Protein AF-G5E3E2-F1 (afdb_monomer)

Secondary structure (DSSP, 8-state):
---S-SSSTTHHHHHHHHHHHHHS-HHHHHHHHHHHHTTSS--------SSSSS-GGG-S---EEETTTTEEESSTTHHHHHHHHHHHHHHHHHHHHHHHHHHTTT-HHHHHHHHHHHHHHHHHHHHHTHHHHHHTTSS-HHHHHHHHHHHHHHHHHHTTTHHHHHHTT---HHHH--STT-TT--HHHHTT-

Sequence (193 aa):
YRAIGGETALNIHNVFKKSILALGTDQQIAKWMPLANSYRIMGTYAQTELGHGTYLRGLETTATFDPSTQEFAWNSTSVELLKASIAHIHYLIVKSFVEVLGSLEKSPGIQKVLKSLCDLHALHGIFTHAGDFLLDGHLSAKQLDMVTTSYLGLLAVIRKDVVSLVDAFDYADQQLLSAIGSYDGNVYHNLLE

Organism: NCBI:txid8362

Solvent-accessible surface area (backbone atoms only — not comparable to full-atom values): 11671 Å² total; per-residue (Å²): 132,84,76,88,71,84,62,65,87,52,46,51,37,51,50,42,53,49,48,40,69,74,71,42,52,75,70,51,34,68,62,46,48,64,34,43,77,68,63,76,44,78,49,74,89,83,85,89,63,97,80,74,75,88,63,75,86,64,72,59,77,57,75,47,76,38,86,90,80,74,42,65,49,67,54,82,48,45,68,59,51,48,52,51,49,52,53,50,51,51,50,51,53,50,50,53,48,54,54,53,51,69,71,32,74,92,38,62,69,61,34,52,55,53,47,50,53,49,50,40,55,49,37,46,53,49,63,78,44,39,65,59,38,45,73,72,62,79,38,52,74,69,56,49,51,49,45,52,51,50,39,57,51,42,52,67,57,48,64,77,47,48,65,65,59,59,57,69,69,68,74,51,56,88,75,64,74,37,42,82,71,33,88,85,65,57,30,73,64,56,68,73,112

InterPro domains:
  IPR002655 Acyl-CoA oxidase, C-terminal [PF01756] (68-193)
  IPR009100 Acyl-CoA dehydrogenase/oxidase, N-terminal and middle domain superfamily [SSF56645] (10-77)
  IPR012258 Acyl-CoA oxidase [PTHR10909] (73-193)
  IPR029320 Acyl-coenzyme A oxidase, N-terminal [PF14749] (3-41)
  IPR036250 Acyl-CoA dehydrogenase-like, C-terminal [SSF47203] (69-193)
  IPR037069 Acyl-CoA dehydrogenase/oxidase, N-terminal domain superfamily [G3DSA:1.10.540.10] (2-42)

Mean predicted aligned error: 14.5 Å

Nearest PDB structures (foldseek):
  5k3i-assembly1_B  TM=9.725E-01  e=1.379E-04  Caenorhabditis elegans
  5k3i-assembly2_C  TM=9.716E-01  e=2.116E-04  Caenorhabditis elegans
  5k3i-assembly2_D  TM=9.719E-01  e=2.232E-04  Caenorhabditis elegans
  5ys9-assembly1_A  TM=9.495E-01  e=4.458E-03  Yarrowia lipolytica CLIB122
  5c22-assembly4_D  TM=2.966E-01  e=8.845E+00  Escherichia coli

Foldseek 3Di:
DPPPPDPDLCVQLVVVLVCCVVPPDPVSNVPCNVCSVVVVDGDHDDDPDPPDDDDPVPLPDDWDQDPVVRDTDDSVCVVVVVVVSVVVVLVVVLVVLVVVLVVCPVPVPVSVLSVLVSLLSNLVVCLVPVVVCVVVVVDDPVVNVVSVVSNVVSCVVNVVCVLVVVCVVVDACVRVVALCPHPVNPNVVSVVD

Radius of gyration: 22.01 Å; Cα contacts (8 Å, |Δi|>4): 112; chains: 1; bounding box: 44×43×69 Å

pLDDT: mean 81.58, std 18.0, range [28.39, 97.69]

Structure (mmCIF, N/CA/C/O backbone):
data_AF-G5E3E2-F1
#
_entry.id   AF-G5E3E2-F1
#
loop_
_atom_site.group_PDB
_atom_site.id
_atom_site.type_symbol
_atom_site.label_atom_id
_atom_site.label_alt_id
_atom_site.label_comp_id
_atom_site.label_asym_id
_atom_site.label_entity_id
_atom_site.label_seq_id
_atom_site.pdbx_PDB_ins_code
_atom_site.Cartn_x
_atom_site.Cartn_y
_atom_site.Cartn_z
_atom_site.occupancy
_atom_site.B_iso_or_equiv
_atom_site.auth_seq_id
_atom_site.auth_comp_id
_atom_site.aut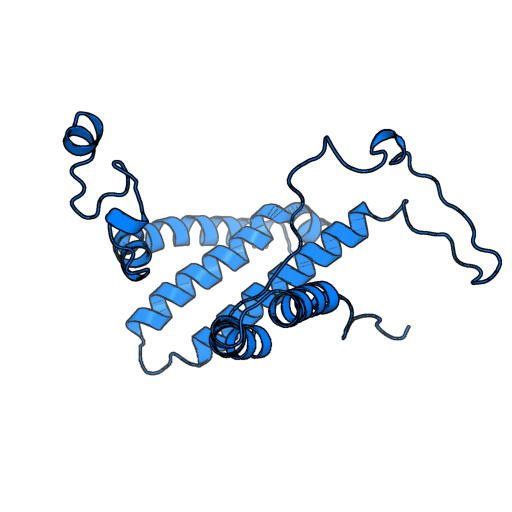h_asym_id
_atom_site.auth_atom_id
_atom_site.pdbx_PDB_model_num
ATOM 1 N N . TYR A 1 1 ? 1.862 5.217 -33.122 1.00 34.94 1 TYR A N 1
ATOM 2 C CA . TYR A 1 1 ? 1.838 4.161 -32.094 1.00 34.94 1 TYR A CA 1
ATOM 3 C C . TYR A 1 1 ? 0.491 4.233 -31.385 1.00 34.94 1 TYR A C 1
ATOM 5 O O . TYR A 1 1 ? 0.254 5.181 -30.647 1.00 34.94 1 TYR A O 1
ATOM 13 N N . ARG A 1 2 ? -0.450 3.332 -31.702 1.00 28.39 2 ARG A N 1
ATOM 14 C CA . ARG A 1 2 ? -1.699 3.203 -30.931 1.00 28.39 2 ARG A CA 1
ATOM 15 C C . ARG A 1 2 ? -1.305 2.591 -29.592 1.00 28.39 2 ARG A C 1
ATOM 17 O O . ARG A 1 2 ? -0.754 1.498 -29.578 1.00 28.39 2 ARG A O 1
ATOM 24 N N . ALA A 1 3 ? -1.513 3.323 -28.503 1.00 33.25 3 ALA A N 1
ATOM 25 C CA . ALA A 1 3 ? -1.263 2.829 -27.160 1.00 33.25 3 ALA A CA 1
ATOM 26 C C . ALA A 1 3 ? -2.094 1.557 -26.931 1.00 33.25 3 ALA A C 1
ATOM 28 O O . ALA A 1 3 ? -3.312 1.622 -26.772 1.00 33.25 3 ALA A O 1
ATOM 29 N N . ILE A 1 4 ? -1.434 0.400 -26.911 1.00 41.53 4 ILE A N 1
ATOM 30 C CA . ILE A 1 4 ? -1.979 -0.829 -26.333 1.00 41.53 4 ILE A CA 1
ATOM 31 C C . ILE A 1 4 ? -1.909 -0.631 -24.813 1.00 41.53 4 ILE A C 1
ATOM 33 O O . ILE A 1 4 ? -1.003 -1.120 -24.152 1.00 41.53 4 ILE A O 1
ATOM 37 N N . GLY A 1 5 ? -2.768 0.230 -24.270 1.00 44.47 5 GLY A N 1
ATOM 38 C CA . GLY A 1 5 ? -2.620 0.699 -22.886 1.00 44.47 5 GLY A CA 1
ATOM 39 C C . GLY A 1 5 ? -3.917 1.048 -22.169 1.00 44.47 5 GLY A C 1
ATOM 40 O O . GLY A 1 5 ? -3.863 1.515 -21.039 1.00 44.47 5 GLY A O 1
ATOM 41 N N . GLY A 1 6 ? -5.074 0.830 -22.798 1.00 39.59 6 GLY A N 1
ATOM 42 C CA . GLY A 1 6 ? -6.374 1.033 -22.151 1.00 39.59 6 GLY A CA 1
ATOM 43 C C . GLY A 1 6 ? -6.975 -0.246 -21.565 1.00 39.59 6 GLY A C 1
ATOM 44 O O . GLY A 1 6 ? -7.562 -0.209 -20.491 1.00 39.59 6 GLY A O 1
ATOM 45 N N . GLU A 1 7 ? -6.811 -1.385 -22.248 1.00 43.50 7 GLU A N 1
ATOM 46 C CA . GLU A 1 7 ? -7.522 -2.629 -21.902 1.00 43.50 7 GLU A CA 1
ATOM 47 C C . GLU A 1 7 ? -6.625 -3.730 -21.318 1.00 43.50 7 GLU A C 1
ATOM 49 O O . GLU A 1 7 ? -7.103 -4.580 -20.568 1.00 43.50 7 GLU A O 1
ATOM 54 N N . THR A 1 8 ? -5.320 -3.727 -21.601 1.00 50.09 8 THR A N 1
ATOM 55 C CA . THR A 1 8 ? -4.477 -4.907 -21.345 1.00 50.09 8 THR A CA 1
ATOM 56 C C . THR A 1 8 ? -4.125 -5.107 -19.871 1.00 50.09 8 THR A C 1
ATOM 58 O O . THR A 1 8 ? -4.094 -6.242 -19.403 1.00 50.09 8 THR A O 1
ATOM 61 N N . ALA A 1 9 ? -3.920 -4.031 -19.107 1.00 47.62 9 ALA A N 1
ATOM 62 C CA . ALA A 1 9 ? -3.537 -4.138 -17.697 1.00 47.62 9 ALA A CA 1
ATOM 63 C C . ALA A 1 9 ? -4.666 -4.673 -16.795 1.00 47.62 9 ALA A C 1
ATOM 65 O O . ALA A 1 9 ? -4.408 -5.303 -15.772 1.00 47.62 9 ALA A O 1
ATOM 66 N N . LEU A 1 10 ? -5.927 -4.491 -17.203 1.00 57.06 10 LEU A N 1
ATOM 67 C CA . LEU A 1 10 ? -7.102 -4.987 -16.482 1.00 57.06 10 LEU A CA 1
ATOM 68 C C . LEU A 1 10 ? -7.555 -6.375 -16.954 1.00 57.06 10 LEU A C 1
ATOM 70 O O . LEU A 1 10 ? -8.525 -6.916 -16.419 1.00 57.06 10 LEU A O 1
ATOM 74 N N . ASN A 1 11 ? -6.858 -7.000 -17.910 1.00 67.25 11 ASN A N 1
ATOM 75 C CA . ASN A 1 11 ? -7.239 -8.330 -18.387 1.00 67.25 11 ASN A CA 1
ATOM 76 C C . ASN A 1 11 ? -7.180 -9.387 -17.281 1.00 67.25 11 ASN A C 1
ATOM 78 O O . ASN A 1 11 ? -8.071 -10.229 -17.211 1.00 67.25 11 ASN A O 1
ATOM 82 N N . ILE A 1 12 ? -6.211 -9.310 -16.366 1.00 71.75 12 ILE A N 1
ATOM 83 C CA . ILE A 1 12 ? -6.132 -10.238 -15.225 1.00 71.75 12 ILE A CA 1
ATOM 84 C C . ILE A 1 12 ? -7.324 -10.036 -14.280 1.00 71.75 12 ILE A C 1
ATOM 86 O O . ILE A 1 12 ? -7.935 -11.004 -13.829 1.00 71.75 12 ILE A O 1
ATOM 90 N N . HIS A 1 13 ? -7.738 -8.787 -14.060 1.00 82.62 13 HIS A N 1
ATOM 91 C CA . HIS A 1 13 ? -8.946 -8.491 -13.295 1.00 82.62 13 HIS A CA 1
ATOM 92 C C . HIS A 1 13 ? -10.216 -9.009 -14.003 1.00 82.62 13 HIS A C 1
ATOM 94 O O . HIS A 1 13 ? -11.147 -9.497 -13.360 1.00 82.62 13 HIS A O 1
ATOM 100 N N . ASN A 1 14 ? -10.255 -8.982 -15.338 1.00 79.81 14 ASN A N 1
ATOM 101 C CA . ASN A 1 14 ? -11.334 -9.604 -16.107 1.00 79.81 14 ASN A CA 1
ATOM 102 C C . ASN A 1 14 ? -11.335 -11.134 -15.979 1.00 79.81 14 ASN A C 1
ATOM 104 O O . ASN A 1 14 ? -12.412 -11.725 -15.901 1.00 79.81 14 ASN A O 1
ATOM 108 N N . VAL A 1 15 ? -10.165 -11.776 -15.905 1.00 82.12 15 VAL A N 1
ATOM 109 C CA . VAL A 1 15 ? -10.054 -13.212 -15.599 1.00 82.12 15 VAL A CA 1
ATOM 110 C C . VAL A 1 15 ? -10.582 -13.497 -14.192 1.00 82.12 15 VAL A C 1
ATOM 112 O O . VAL A 1 15 ? -11.410 -14.386 -14.037 1.00 82.12 15 VAL A O 1
ATOM 115 N N . PHE A 1 16 ? -10.217 -12.693 -13.191 1.00 84.88 16 PHE A N 1
ATOM 116 C CA . PHE A 1 16 ? -10.754 -12.806 -11.831 1.00 84.88 16 PHE A CA 1
ATOM 117 C C . PHE A 1 16 ? -12.288 -12.713 -11.783 1.00 84.88 16 PHE A C 1
ATOM 119 O O . PHE A 1 16 ? -12.939 -13.571 -11.188 1.00 84.88 16 PHE A O 1
ATOM 126 N N . LYS A 1 17 ? -12.885 -11.726 -12.466 1.00 89.62 17 LYS A N 1
ATOM 127 C CA . LYS A 1 17 ? -14.350 -11.605 -12.578 1.00 89.62 17 LYS A CA 1
ATOM 128 C C . LYS A 1 17 ? -14.985 -12.824 -13.250 1.00 89.62 17 LYS A C 1
ATOM 130 O O . LYS A 1 17 ? -16.019 -13.304 -12.793 1.00 89.62 17 LYS A O 1
ATOM 135 N N . LYS A 1 18 ? -14.363 -13.350 -14.312 1.00 87.19 18 LYS A N 1
ATOM 136 C CA . LYS A 1 18 ? -14.823 -14.581 -14.973 1.00 87.19 18 LYS A CA 1
ATOM 137 C C . LYS A 1 18 ? -14.751 -15.786 -14.037 1.00 87.19 18 LYS A C 1
ATOM 139 O O . LYS A 1 18 ? -15.675 -16.588 -14.051 1.00 87.19 18 LYS A O 1
ATOM 144 N N . SER A 1 19 ? -13.724 -15.886 -13.196 1.00 86.44 19 SER A N 1
ATOM 145 C CA . SER A 1 19 ? -13.618 -16.950 -12.194 1.00 86.44 19 SER A CA 1
ATOM 146 C C . SER A 1 19 ? -14.731 -16.872 -11.148 1.00 86.44 19 SER A C 1
ATOM 148 O O . SER A 1 19 ? -15.309 -17.902 -10.823 1.00 86.44 19 SER A O 1
ATOM 150 N N . ILE A 1 20 ? -15.093 -15.671 -10.672 1.00 89.56 20 ILE A N 1
ATOM 151 C CA . ILE A 1 20 ? -16.240 -15.496 -9.758 1.00 89.56 20 ILE A CA 1
ATOM 152 C C . ILE A 1 20 ? -17.532 -15.984 -10.420 1.00 89.56 20 ILE A C 1
ATOM 154 O O . ILE A 1 20 ? -18.297 -16.707 -9.794 1.00 89.56 20 ILE A O 1
ATOM 158 N N . LEU A 1 21 ? -17.766 -15.614 -11.682 1.00 89.81 21 LEU A N 1
ATOM 159 C CA . LEU A 1 21 ? -18.966 -16.024 -12.417 1.00 89.81 21 LEU A CA 1
ATOM 160 C C . LEU A 1 21 ? -19.000 -17.525 -12.726 1.00 89.81 21 LEU A C 1
ATOM 162 O O . LEU A 1 21 ? -20.072 -18.116 -12.733 1.00 89.81 21 LEU A O 1
ATOM 166 N N . ALA A 1 22 ? -17.847 -18.129 -13.014 1.00 88.25 22 ALA A N 1
ATOM 167 C CA . ALA A 1 22 ? -17.761 -19.531 -13.409 1.00 88.25 22 ALA A CA 1
ATOM 168 C C . ALA A 1 22 ? -17.772 -20.499 -12.217 1.00 88.25 22 ALA A C 1
ATOM 170 O O . ALA A 1 22 ? -18.233 -21.627 -12.363 1.00 88.25 22 ALA A O 1
ATOM 171 N N . LEU A 1 23 ? -17.230 -20.086 -11.066 1.00 87.69 23 LEU A N 1
ATOM 172 C CA . LEU A 1 23 ? -16.998 -20.964 -9.912 1.00 87.69 23 LEU A CA 1
ATOM 173 C C . LEU A 1 23 ? -17.819 -20.579 -8.675 1.00 87.69 23 LEU A C 1
ATOM 175 O O . LEU A 1 23 ? -17.917 -21.375 -7.743 1.00 87.69 23 LEU A O 1
ATOM 179 N N . GLY A 1 24 ? -18.367 -19.364 -8.629 1.00 88.50 24 GLY A N 1
ATOM 180 C CA . GLY A 1 24 ? -19.139 -18.878 -7.491 1.00 88.50 24 GLY A CA 1
ATOM 181 C C . GLY A 1 24 ? -20.570 -19.412 -7.477 1.00 88.50 24 GLY A C 1
ATOM 182 O O . GLY A 1 24 ? -21.196 -19.584 -8.519 1.00 88.50 24 GLY A O 1
ATOM 183 N N . THR A 1 25 ? -21.121 -19.620 -6.282 1.00 90.81 25 THR A N 1
ATOM 184 C CA . THR A 1 25 ? -22.569 -19.816 -6.103 1.00 90.81 25 THR A CA 1
ATOM 185 C C . THR A 1 25 ? -23.327 -18.511 -6.358 1.00 90.81 25 THR A C 1
ATOM 187 O O . THR A 1 25 ? -22.748 -17.429 -6.239 1.00 90.81 25 THR A O 1
ATOM 190 N N . ASP A 1 26 ? -24.638 -18.569 -6.614 1.00 94.88 26 ASP A N 1
ATOM 191 C CA . ASP A 1 26 ? -25.465 -17.365 -6.832 1.00 94.88 26 ASP A CA 1
ATOM 192 C C . ASP A 1 26 ? -25.302 -16.325 -5.710 1.00 94.88 26 ASP A C 1
ATOM 194 O O . ASP A 1 26 ? -25.203 -15.120 -5.953 1.00 94.88 26 ASP A O 1
ATOM 198 N N . GLN A 1 27 ? -25.186 -16.797 -4.465 1.00 91.06 27 GLN A N 1
ATOM 199 C CA . GLN A 1 27 ? -24.992 -15.952 -3.290 1.00 91.06 27 GLN A CA 1
ATOM 200 C C . GLN A 1 27 ? -23.597 -15.297 -3.261 1.00 91.06 27 GLN A C 1
ATOM 202 O O . GLN A 1 27 ? -23.462 -14.133 -2.879 1.00 91.06 27 GLN A O 1
ATOM 207 N N . GLN A 1 28 ? -22.554 -16.015 -3.694 1.00 86.75 28 GLN A N 1
ATOM 208 C CA . GLN A 1 28 ? -21.193 -15.481 -3.816 1.00 86.75 28 GLN A CA 1
ATOM 209 C C . GLN A 1 28 ? -21.086 -14.486 -4.977 1.00 86.75 28 GLN A C 1
ATOM 211 O O . GLN A 1 28 ? -20.499 -13.417 -4.813 1.00 86.75 28 GLN A O 1
ATOM 216 N N . ILE A 1 29 ? -21.694 -14.793 -6.124 1.00 93.56 29 ILE A N 1
ATOM 217 C CA . ILE A 1 29 ? -21.737 -13.904 -7.288 1.00 93.56 29 ILE A CA 1
ATOM 218 C C . ILE A 1 29 ? -22.419 -12.585 -6.912 1.00 93.56 29 ILE A C 1
ATOM 220 O O . ILE A 1 29 ? -21.841 -11.519 -7.134 1.00 93.56 29 ILE A O 1
ATOM 224 N N . ALA A 1 30 ? -23.593 -12.643 -6.272 1.00 93.69 30 ALA A N 1
ATOM 225 C CA . ALA A 1 30 ? -24.339 -11.458 -5.847 1.00 93.69 30 ALA A CA 1
ATOM 226 C C . ALA A 1 30 ? -23.549 -10.566 -4.873 1.00 93.69 30 ALA A C 1
ATOM 228 O O . ALA A 1 30 ? -23.669 -9.342 -4.920 1.00 93.69 30 ALA A O 1
ATOM 229 N N . LYS A 1 31 ? -22.712 -11.163 -4.016 1.00 91.19 31 LYS A N 1
ATOM 230 C CA . LYS A 1 31 ? -21.867 -10.431 -3.065 1.00 91.19 31 LYS A CA 1
ATOM 231 C C . LYS A 1 31 ? -20.631 -9.812 -3.726 1.00 91.19 31 LYS A C 1
ATOM 233 O O . LYS A 1 31 ? -20.331 -8.644 -3.491 1.00 91.19 31 LYS A O 1
ATOM 238 N N . TRP A 1 32 ? -19.890 -10.588 -4.516 1.00 90.44 32 TRP A N 1
ATOM 239 C CA . TRP A 1 32 ? -18.532 -10.220 -4.932 1.00 90.44 32 TRP A CA 1
ATOM 240 C C . TRP A 1 32 ? -18.465 -9.522 -6.293 1.00 90.44 32 TRP A C 1
ATOM 242 O O . TRP A 1 32 ? -17.607 -8.661 -6.484 1.00 90.44 32 TRP A O 1
ATOM 252 N N . MET A 1 33 ? -19.383 -9.805 -7.224 1.00 93.50 33 MET A N 1
ATOM 253 C CA . MET A 1 33 ? -19.368 -9.158 -8.544 1.00 93.50 33 MET A CA 1
ATOM 254 C C . MET A 1 33 ? -19.571 -7.637 -8.507 1.00 93.50 33 MET A C 1
ATOM 256 O O . MET A 1 33 ? -18.845 -6.943 -9.223 1.00 93.50 33 MET A O 1
ATOM 260 N N . PRO A 1 34 ? -20.479 -7.068 -7.687 1.00 93.31 34 PRO A N 1
ATOM 261 C CA . PRO A 1 34 ? -20.612 -5.613 -7.584 1.00 93.31 34 PRO A CA 1
ATOM 262 C C . PRO A 1 34 ? -19.336 -4.943 -7.059 1.00 93.31 34 PRO A C 1
ATOM 264 O O . PRO A 1 34 ? -18.952 -3.868 -7.523 1.00 93.31 34 PRO A O 1
ATOM 267 N N . LEU A 1 35 ? -18.644 -5.599 -6.123 1.00 90.69 35 LEU A N 1
ATOM 268 C CA . LEU A 1 35 ? -17.388 -5.115 -5.551 1.00 90.69 35 LEU A CA 1
ATOM 269 C C . LEU A 1 35 ? -16.243 -5.190 -6.567 1.00 90.69 35 LEU A C 1
ATOM 271 O O . LEU A 1 35 ? -15.461 -4.249 -6.669 1.00 90.69 35 LEU A O 1
ATOM 275 N N . ALA A 1 36 ? -16.170 -6.271 -7.349 1.00 87.50 36 ALA A N 1
ATOM 276 C CA . ALA A 1 36 ? -15.162 -6.424 -8.395 1.00 87.50 36 ALA A CA 1
ATOM 277 C C . ALA A 1 36 ? -15.382 -5.416 -9.534 1.00 87.50 36 ALA A C 1
ATOM 27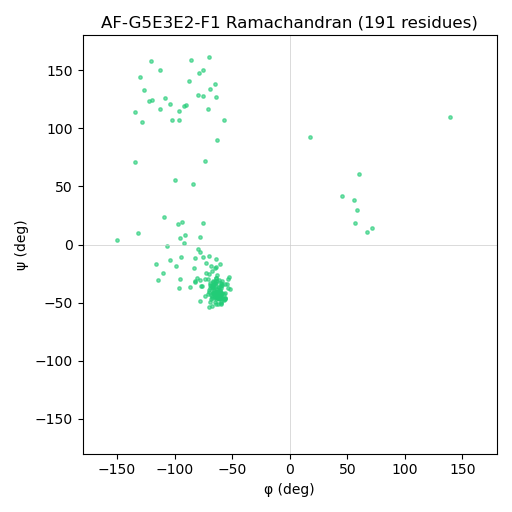9 O O . ALA A 1 36 ? -14.451 -4.739 -9.950 1.00 87.50 36 ALA A O 1
ATOM 280 N N . ASN A 1 37 ? -16.628 -5.233 -9.982 1.00 85.50 37 ASN A N 1
ATOM 281 C CA . ASN A 1 37 ? -16.966 -4.264 -11.031 1.00 85.5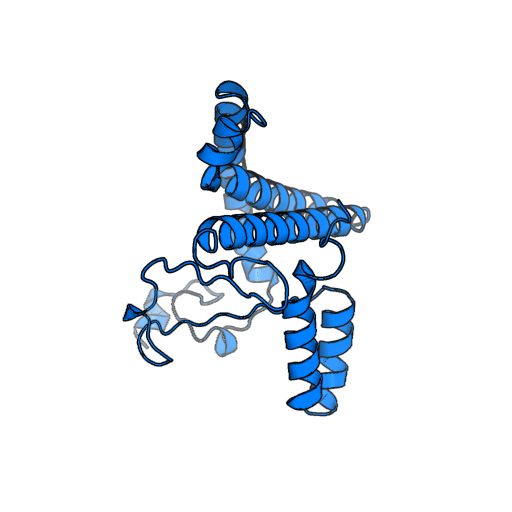0 37 ASN A CA 1
ATOM 282 C C . ASN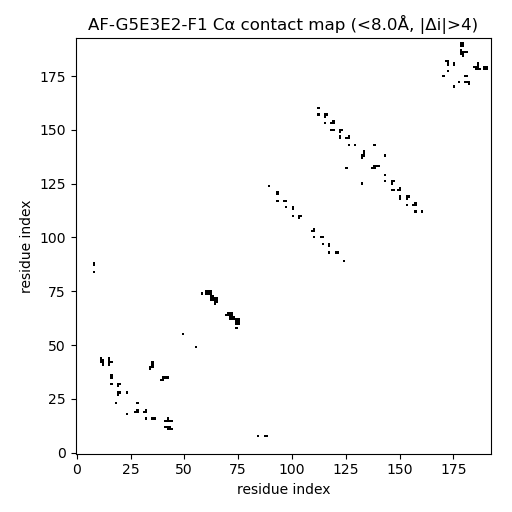 A 1 37 ? -16.708 -2.808 -10.626 1.00 85.50 37 ASN A C 1
ATOM 284 O O . ASN A 1 37 ? -16.430 -1.979 -11.488 1.00 85.50 37 ASN A O 1
ATOM 288 N N . SER A 1 38 ? -16.803 -2.498 -9.332 1.00 85.38 38 SER A N 1
ATOM 289 C CA . SER A 1 38 ? -16.492 -1.171 -8.790 1.00 85.38 38 SER A CA 1
ATOM 290 C C . SER A 1 38 ? -15.030 -1.020 -8.356 1.00 85.38 38 SER A C 1
ATOM 292 O O . SER A 1 38 ? -14.697 -0.019 -7.728 1.00 85.38 38 SER A O 1
ATOM 294 N N . TYR A 1 39 ? -14.170 -2.001 -8.660 1.00 80.75 39 TYR A N 1
ATOM 295 C CA . TYR A 1 39 ? -12.756 -2.046 -8.264 1.00 80.75 39 TYR A CA 1
ATOM 296 C C . TYR A 1 39 ? -12.511 -1.946 -6.750 1.00 80.75 39 TYR A C 1
ATOM 298 O O . TYR A 1 39 ? -11.393 -1.694 -6.312 1.00 80.75 39 TYR A O 1
ATOM 306 N N . ARG A 1 40 ? -13.537 -2.207 -5.929 1.00 75.81 40 ARG A N 1
ATOM 307 C CA . ARG A 1 40 ? -13.404 -2.304 -4.466 1.00 75.81 40 ARG A CA 1
ATOM 308 C C . ARG A 1 40 ? -12.697 -3.583 -4.034 1.00 75.81 40 ARG A C 1
ATOM 310 O O . ARG A 1 40 ? -12.119 -3.628 -2.956 1.00 75.81 40 ARG A O 1
ATOM 317 N N . ILE A 1 41 ? -12.746 -4.611 -4.879 1.00 81.19 41 ILE A N 1
ATOM 318 C CA . ILE A 1 41 ? -11.871 -5.780 -4.802 1.00 81.19 41 ILE A CA 1
ATOM 319 C C . ILE A 1 41 ? -11.202 -5.955 -6.164 1.00 81.19 41 ILE A C 1
ATOM 321 O O . ILE A 1 41 ? -11.866 -5.910 -7.199 1.00 81.19 41 ILE A O 1
ATOM 325 N N . MET A 1 42 ? -9.888 -6.158 -6.177 1.00 80.75 42 MET A N 1
ATOM 326 C CA . MET A 1 42 ? -9.137 -6.444 -7.396 1.00 80.75 42 MET A CA 1
ATOM 327 C C . MET A 1 42 ? -8.465 -7.803 -7.265 1.00 80.75 42 MET A C 1
ATOM 329 O O . MET A 1 42 ? -7.721 -8.041 -6.320 1.00 80.75 42 MET A O 1
ATOM 333 N N . GLY A 1 43 ? -8.734 -8.699 -8.214 1.00 73.94 43 GLY A N 1
ATOM 334 C CA . GLY A 1 43 ? -8.011 -9.959 -8.309 1.00 73.94 43 GLY A CA 1
ATOM 335 C C . GLY A 1 43 ? -6.744 -9.826 -9.136 1.00 73.94 43 GLY A C 1
ATOM 336 O O . GLY A 1 43 ? -6.737 -9.176 -10.183 1.00 73.94 43 GLY A O 1
ATOM 337 N N . THR A 1 44 ? -5.700 -10.497 -8.668 1.00 66.69 44 THR A N 1
ATOM 338 C CA . THR A 1 44 ? -4.468 -10.753 -9.409 1.00 66.69 44 THR A CA 1
ATOM 339 C C . THR A 1 44 ? -4.258 -12.261 -9.517 1.00 66.69 44 THR A C 1
ATOM 341 O O . THR A 1 44 ? -4.812 -13.030 -8.730 1.00 66.69 44 THR A O 1
ATOM 344 N N . TYR A 1 45 ? -3.477 -12.691 -10.500 1.00 66.81 45 TYR A N 1
ATOM 345 C CA . TYR A 1 45 ? -3.033 -14.073 -10.605 1.00 66.81 45 TYR A CA 1
ATOM 346 C C . TYR A 1 45 ? -1.690 -14.201 -9.883 1.00 66.81 45 TYR A C 1
ATOM 348 O O . TYR A 1 45 ? -0.730 -13.526 -10.250 1.00 66.81 45 TYR A O 1
ATOM 356 N N . ALA A 1 46 ? -1.632 -15.043 -8.852 1.00 52.12 46 ALA A N 1
ATOM 357 C CA . ALA A 1 46 ? -0.410 -15.338 -8.116 1.00 52.12 46 ALA A CA 1
ATOM 358 C C . ALA A 1 46 ? -0.143 -16.845 -8.168 1.00 52.12 46 ALA A C 1
ATOM 360 O O . ALA A 1 46 ? -0.992 -17.641 -7.771 1.00 52.12 46 ALA A O 1
ATOM 361 N N . GLN A 1 47 ? 1.036 -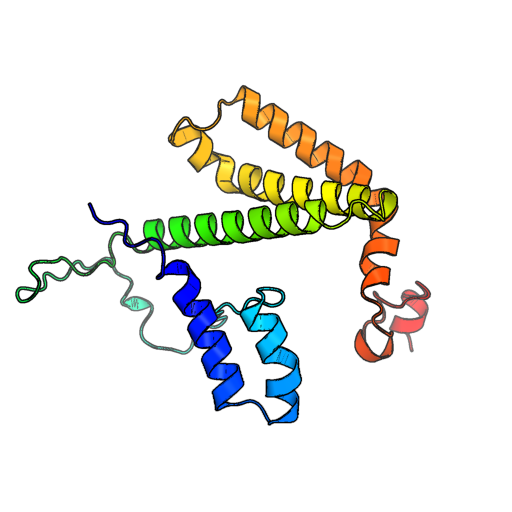17.226 -8.657 1.00 53.22 47 GLN A N 1
ATOM 362 C CA . GLN A 1 47 ? 1.512 -18.605 -8.672 1.00 53.22 47 GLN A CA 1
ATOM 363 C C . GLN A 1 47 ? 2.706 -18.706 -7.721 1.00 53.22 47 GLN A C 1
ATOM 365 O O . GLN A 1 47 ? 3.718 -18.037 -7.916 1.00 53.22 47 GLN A O 1
ATOM 370 N N . THR A 1 48 ? 2.566 -19.500 -6.660 1.00 41.28 48 THR A N 1
ATOM 371 C CA . THR A 1 48 ? 3.560 -19.618 -5.577 1.00 41.28 48 THR A CA 1
ATOM 372 C C . THR A 1 48 ? 4.531 -20.780 -5.769 1.00 41.28 48 THR A C 1
ATOM 374 O O . THR A 1 48 ? 5.526 -20.877 -5.057 1.00 41.28 48 THR A O 1
ATOM 377 N N . GLU A 1 49 ? 4.267 -21.665 -6.731 1.00 41.25 49 GLU A N 1
ATOM 378 C CA . GLU A 1 49 ? 5.100 -22.829 -7.009 1.00 41.25 49 GLU A CA 1
ATOM 379 C C . GLU A 1 49 ? 5.980 -22.598 -8.242 1.00 41.25 49 GLU A C 1
ATOM 381 O O . GLU A 1 49 ? 5.520 -22.662 -9.378 1.00 41.25 49 GLU A O 1
ATOM 386 N N . LEU A 1 50 ? 7.280 -22.406 -8.001 1.00 47.69 50 LEU A N 1
ATOM 387 C CA . LEU A 1 50 ? 8.349 -22.510 -9.006 1.00 47.69 50 LEU A CA 1
ATOM 388 C C . LEU A 1 50 ? 8.714 -23.980 -9.327 1.00 47.69 50 LEU A C 1
ATOM 390 O O . LEU A 1 50 ? 9.714 -24.235 -9.982 1.00 47.69 50 LEU A O 1
ATOM 394 N N . GLY A 1 51 ? 7.981 -24.972 -8.810 1.00 39.12 51 GLY A N 1
ATOM 395 C CA . GLY A 1 51 ? 8.394 -26.384 -8.843 1.00 39.12 51 GLY A CA 1
ATOM 396 C C . GLY A 1 51 ? 7.515 -27.311 -9.680 1.00 39.12 51 GLY A C 1
ATOM 397 O O . GLY A 1 51 ? 8.026 -28.268 -10.259 1.00 39.12 51 GLY A O 1
ATOM 398 N N . HIS A 1 52 ? 6.215 -27.031 -9.787 1.00 41.62 52 HIS A N 1
ATOM 399 C CA . HIS A 1 52 ? 5.269 -27.900 -10.485 1.00 41.62 52 HIS A CA 1
ATOM 400 C C . HIS A 1 52 ? 4.467 -27.084 -11.503 1.00 41.62 52 HIS A C 1
ATOM 402 O O . HIS A 1 52 ? 3.598 -26.291 -11.157 1.00 41.62 52 HIS A O 1
ATOM 408 N N . GLY A 1 53 ? 4.811 -27.263 -12.782 1.00 44.12 53 GLY A N 1
ATOM 409 C CA . GLY A 1 53 ? 4.234 -26.530 -13.911 1.00 44.12 53 GLY A CA 1
ATOM 410 C C . GLY A 1 53 ? 5.301 -26.155 -14.940 1.00 44.12 53 GLY A C 1
ATOM 411 O O . GLY A 1 53 ? 6.181 -25.351 -14.666 1.00 44.12 53 GLY A O 1
ATOM 412 N N . THR A 1 54 ? 5.237 -26.811 -16.098 1.00 50.75 54 THR A N 1
ATOM 413 C CA . THR A 1 54 ? 5.945 -26.588 -17.373 1.00 50.75 54 THR A CA 1
ATOM 414 C C . THR A 1 54 ? 7.219 -25.712 -17.355 1.00 50.75 54 THR A C 1
ATOM 416 O O . THR A 1 54 ? 7.187 -24.513 -17.590 1.00 50.75 54 THR A O 1
ATOM 419 N N . TYR A 1 55 ? 8.369 -26.379 -17.208 1.00 49.69 55 TYR A N 1
ATOM 420 C CA . TYR A 1 55 ? 9.647 -26.051 -17.865 1.00 49.69 55 TYR A CA 1
ATOM 421 C C . TYR A 1 55 ? 10.297 -24.670 -17.600 1.00 49.69 55 TYR A C 1
ATOM 423 O O . TYR A 1 55 ? 10.636 -23.933 -18.522 1.00 49.69 55 TYR A O 1
ATOM 431 N N . LEU A 1 56 ? 10.641 -24.373 -16.342 1.00 43.47 56 LEU A N 1
ATOM 432 C CA . LEU A 1 56 ? 11.486 -23.213 -15.985 1.00 43.47 56 LEU A CA 1
ATOM 433 C C . LEU A 1 56 ? 12.925 -23.280 -16.535 1.00 43.47 56 LEU A C 1
ATOM 435 O O . LEU A 1 56 ? 13.575 -22.250 -16.673 1.00 43.47 56 LEU A O 1
ATOM 439 N N . ARG A 1 57 ? 13.420 -24.467 -16.920 1.00 41.97 57 ARG A N 1
ATOM 440 C CA . ARG A 1 57 ? 14.702 -24.610 -17.642 1.00 41.97 57 ARG A CA 1
ATOM 441 C C . ARG A 1 57 ? 14.655 -24.080 -19.086 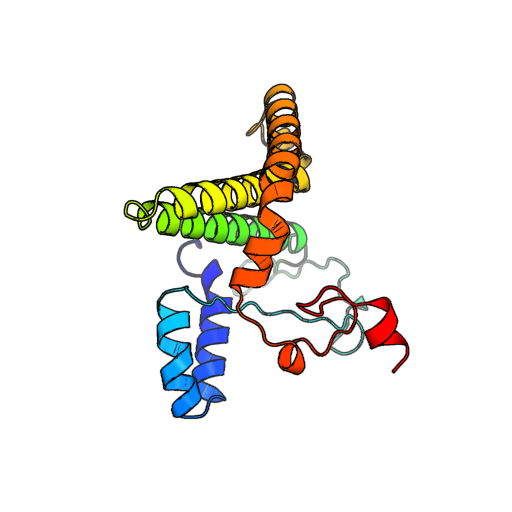1.00 41.97 57 ARG A C 1
ATOM 443 O O . ARG A 1 57 ? 15.703 -23.973 -19.702 1.00 41.97 57 ARG A O 1
ATOM 450 N N . GLY A 1 58 ? 13.474 -23.746 -19.619 1.00 48.03 58 GLY A N 1
ATOM 451 C CA . GLY A 1 58 ? 13.296 -23.108 -20.934 1.00 48.03 58 GLY A CA 1
ATOM 452 C C . GLY A 1 58 ? 13.169 -21.587 -20.885 1.00 48.03 58 GLY A C 1
ATOM 453 O O . GLY A 1 58 ? 12.947 -20.976 -21.922 1.00 48.03 58 GLY A O 1
ATOM 454 N N . LEU A 1 59 ? 13.336 -20.969 -19.710 1.00 44.59 59 LEU A N 1
ATOM 455 C CA . LEU A 1 59 ? 13.533 -19.521 -19.580 1.00 44.59 59 LEU A CA 1
ATOM 456 C C . LEU A 1 59 ? 14.955 -19.081 -19.985 1.00 44.59 59 LEU A C 1
ATOM 458 O O . LEU A 1 59 ? 15.384 -17.985 -19.634 1.00 44.59 59 LEU A O 1
ATOM 462 N N . GLU A 1 60 ? 15.693 -19.903 -20.737 1.00 45.91 60 GLU A N 1
ATOM 463 C CA . GLU A 1 60 ? 16.784 -19.381 -21.555 1.00 45.91 60 GLU A CA 1
ATOM 464 C C . GLU A 1 60 ? 16.192 -18.448 -22.617 1.00 45.91 60 GLU A C 1
ATOM 466 O O . GLU A 1 60 ? 15.249 -18.789 -23.340 1.00 45.91 60 GLU A O 1
ATOM 471 N N . THR A 1 61 ? 16.732 -17.235 -22.678 1.00 45.94 61 THR A N 1
ATOM 472 C CA . THR A 1 61 ? 16.267 -16.136 -23.519 1.00 45.94 61 THR A CA 1
ATOM 473 C C . THR A 1 61 ? 16.389 -16.496 -25.001 1.00 45.94 61 THR A C 1
ATOM 475 O O . THR A 1 61 ? 17.415 -16.264 -25.636 1.00 45.94 61 THR A O 1
ATOM 478 N N . THR A 1 62 ? 15.344 -17.087 -25.573 1.00 50.62 62 THR A N 1
ATOM 479 C CA . THR A 1 62 ? 15.259 -17.411 -27.000 1.00 50.62 62 THR A CA 1
ATOM 480 C C . THR A 1 62 ? 14.252 -16.484 -27.674 1.00 50.62 62 THR A C 1
ATOM 482 O O . THR A 1 62 ? 13.112 -16.350 -27.233 1.00 50.62 62 THR A O 1
ATOM 485 N N . ALA A 1 63 ? 14.693 -15.805 -28.735 1.00 49.69 63 ALA A N 1
ATOM 486 C CA . ALA A 1 63 ? 13.848 -14.966 -29.576 1.00 49.69 63 ALA A CA 1
ATOM 487 C C . ALA A 1 63 ? 13.410 -15.782 -30.795 1.00 49.69 63 ALA A C 1
ATOM 489 O O . ALA A 1 63 ? 14.242 -16.181 -31.612 1.00 49.69 63 ALA A O 1
ATOM 490 N N . THR A 1 64 ? 12.112 -16.052 -30.916 1.00 58.66 64 THR A N 1
ATOM 491 C CA . THR A 1 64 ? 11.550 -16.779 -32.061 1.00 58.66 64 THR A CA 1
ATOM 492 C C . THR A 1 64 ? 10.862 -15.789 -32.988 1.00 58.66 64 THR A C 1
ATOM 494 O O . THR A 1 64 ? 9.955 -15.074 -32.570 1.00 58.66 64 THR A O 1
ATOM 497 N N . PHE A 1 65 ? 11.316 -15.723 -34.237 1.00 68.62 65 PHE A N 1
ATOM 498 C CA . PHE A 1 65 ? 10.668 -14.924 -35.273 1.00 68.62 65 PHE A CA 1
ATOM 499 C C . PHE A 1 65 ? 9.388 -15.624 -35.737 1.00 68.62 65 PHE A C 1
ATOM 501 O O . PHE A 1 65 ? 9.445 -16.797 -36.109 1.00 68.62 65 PHE A O 1
ATOM 508 N N . ASP A 1 66 ? 8.262 -14.916 -35.729 1.00 66.62 66 ASP A N 1
ATOM 509 C CA . ASP A 1 66 ? 6.996 -15.359 -36.307 1.00 66.62 66 ASP A CA 1
ATOM 510 C C . ASP A 1 66 ? 6.850 -14.781 -37.729 1.00 66.62 66 ASP A C 1
ATOM 512 O O . ASP A 1 66 ? 6.579 -13.589 -37.894 1.00 66.62 66 ASP A O 1
ATOM 516 N N . PRO A 1 67 ? 6.999 -15.601 -38.787 1.00 68.94 67 PRO A N 1
ATOM 517 C CA . PRO A 1 67 ? 6.906 -15.131 -40.167 1.00 68.94 67 PRO A CA 1
ATOM 518 C C . PRO A 1 67 ? 5.498 -14.682 -40.578 1.00 68.94 67 PRO A C 1
ATOM 520 O O . PRO A 1 67 ? 5.360 -13.993 -41.587 1.00 68.94 67 PRO A O 1
ATOM 523 N N . SER A 1 68 ? 4.456 -15.091 -39.845 1.00 67.62 68 SER A N 1
ATOM 524 C CA . SER A 1 68 ? 3.060 -14.784 -40.174 1.00 67.62 68 SER A CA 1
ATOM 525 C C . SER A 1 68 ? 2.632 -13.393 -39.698 1.00 67.62 68 SER A C 1
ATOM 527 O O . SER A 1 68 ? 1.842 -12.732 -40.372 1.00 67.62 68 SER A O 1
ATOM 529 N N . THR A 1 69 ? 3.203 -12.928 -38.583 1.00 67.00 69 THR A N 1
ATOM 530 C CA . THR A 1 69 ? 2.990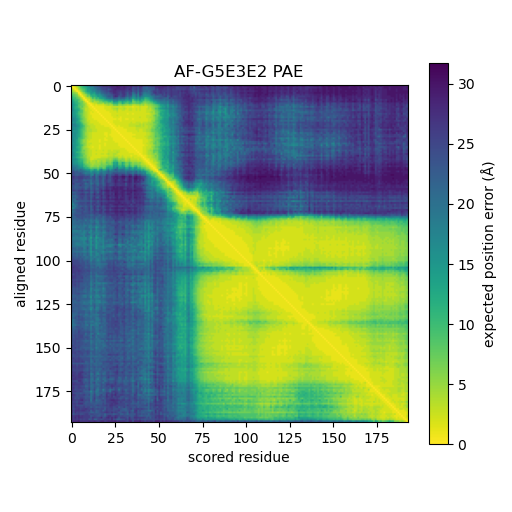 -11.589 -38.004 1.00 67.00 69 THR A CA 1
ATOM 531 C C . THR A 1 69 ? 4.166 -10.638 -38.252 1.00 67.00 69 THR A C 1
ATOM 533 O O . THR A 1 69 ? 4.015 -9.429 -38.112 1.00 67.00 69 THR A O 1
ATOM 536 N N . GLN A 1 70 ? 5.314 -11.168 -38.690 1.00 66.25 70 GLN A N 1
ATOM 537 C CA . GLN A 1 70 ? 6.606 -10.476 -38.794 1.00 66.25 70 GLN A CA 1
ATOM 538 C C . GLN A 1 70 ? 7.118 -9.904 -37.462 1.00 66.25 70 GLN A C 1
ATOM 540 O O . GLN A 1 70 ? 7.864 -8.924 -37.444 1.00 66.25 70 GLN A O 1
ATOM 545 N N . GLU A 1 71 ? 6.759 -10.533 -36.345 1.00 55.50 71 GLU A N 1
ATOM 546 C CA . GLU A 1 71 ? 7.137 -10.103 -34.998 1.00 55.50 71 GLU A CA 1
ATOM 547 C C . GLU A 1 71 ? 8.091 -11.117 -34.340 1.00 55.50 71 GLU A C 1
ATOM 549 O O . GLU A 1 71 ? 8.062 -12.314 -34.622 1.00 55.50 71 GLU A O 1
ATOM 554 N N . PHE A 1 72 ? 8.973 -10.650 -33.454 1.00 60.78 72 PHE A N 1
ATOM 555 C CA . PHE A 1 72 ? 9.772 -11.529 -32.594 1.00 60.78 72 PHE A CA 1
ATOM 556 C C . PHE A 1 72 ? 9.011 -11.773 -31.286 1.00 60.78 72 PHE A C 1
ATOM 558 O O . PHE A 1 72 ? 8.725 -10.827 -30.553 1.00 60.78 72 PHE A O 1
ATOM 565 N N . ALA A 1 73 ? 8.695 -13.032 -30.974 1.00 54.88 73 ALA A N 1
ATOM 566 C CA . ALA A 1 73 ? 8.015 -13.396 -29.735 1.00 54.88 73 ALA A CA 1
ATOM 567 C C . ALA A 1 73 ? 8.931 -13.184 -28.509 1.00 54.88 73 ALA A C 1
ATOM 569 O O . ALA A 1 73 ? 10.112 -13.538 -28.494 1.00 54.88 73 ALA A O 1
ATOM 570 N N . TRP A 1 74 ? 8.353 -12.565 -27.482 1.00 55.38 74 TRP A N 1
ATOM 571 C CA . TRP A 1 74 ? 8.956 -11.537 -26.627 1.00 55.38 74 TRP A CA 1
ATOM 572 C C . TRP A 1 74 ? 9.486 -12.083 -25.286 1.00 55.38 74 TRP A C 1
ATOM 574 O O . TRP A 1 74 ? 9.076 -11.612 -24.230 1.00 55.38 74 TRP A O 1
ATOM 584 N N . ASN A 1 75 ? 10.366 -13.095 -25.293 1.00 58.28 75 ASN A N 1
ATOM 585 C CA . ASN A 1 75 ? 10.979 -13.579 -24.041 1.00 58.28 75 ASN A CA 1
ATOM 586 C C . ASN A 1 75 ? 12.123 -12.662 -23.555 1.00 58.28 75 ASN A C 1
ATOM 588 O O . ASN A 1 75 ? 12.346 -12.501 -22.357 1.00 58.28 75 ASN A O 1
ATOM 592 N N . SER A 1 76 ? 12.815 -12.007 -24.495 1.00 57.09 76 SER A N 1
ATOM 593 C CA . SER A 1 76 ? 13.957 -11.104 -24.259 1.00 57.09 76 SER A CA 1
ATOM 594 C C . SER A 1 76 ? 13.648 -9.881 -23.403 1.00 57.09 76 SER A C 1
ATOM 596 O O . SER A 1 76 ? 14.559 -9.220 -22.923 1.00 57.09 76 SER A O 1
ATOM 598 N N . THR A 1 77 ? 12.370 -9.574 -23.263 1.00 67.69 77 THR A N 1
ATOM 599 C CA . THR A 1 77 ? 11.829 -8.318 -22.737 1.00 67.69 77 THR A CA 1
ATOM 600 C C . THR A 1 77 ? 10.751 -8.582 -21.682 1.00 67.69 77 THR A C 1
ATOM 602 O O . THR A 1 77 ? 10.027 -7.679 -21.255 1.00 67.69 77 THR A O 1
ATOM 605 N N . SER A 1 78 ? 10.618 -9.845 -21.255 1.00 72.81 78 SER A N 1
ATOM 606 C CA . SER A 1 78 ? 9.688 -10.286 -20.212 1.00 72.81 78 SER A CA 1
ATOM 607 C C . SER A 1 78 ? 9.945 -9.575 -18.882 1.00 72.81 78 SER A C 1
ATOM 609 O O . SER A 1 78 ? 9.002 -9.268 -18.153 1.00 72.81 78 SER A O 1
ATOM 611 N N . VAL A 1 79 ? 11.211 -9.280 -18.570 1.00 77.44 79 VAL A N 1
ATOM 612 C CA . VAL A 1 79 ? 11.607 -8.589 -17.334 1.00 77.44 79 VAL A CA 1
ATOM 613 C C . VAL A 1 79 ? 11.098 -7.146 -17.341 1.00 77.44 79 VAL A C 1
ATOM 615 O O . VAL A 1 79 ? 10.499 -6.692 -16.367 1.00 77.44 79 VAL A O 1
ATOM 618 N N . GLU A 1 80 ? 11.278 -6.434 -18.449 1.00 77.25 80 GLU A N 1
ATOM 619 C CA . GLU A 1 80 ? 10.826 -5.059 -18.649 1.00 77.25 80 GLU A CA 1
ATOM 620 C C . GLU A 1 80 ? 9.298 -4.979 -18.664 1.00 77.25 80 GLU A C 1
ATOM 622 O O . GLU A 1 80 ? 8.721 -4.099 -18.025 1.00 77.25 80 GLU A O 1
ATOM 627 N N . LEU A 1 81 ? 8.625 -5.929 -19.324 1.00 78.31 81 LEU A N 1
ATOM 628 C CA . LEU A 1 81 ? 7.164 -6.015 -19.304 1.00 78.31 81 LEU A CA 1
ATOM 629 C C . LEU A 1 81 ? 6.617 -6.260 -17.896 1.00 78.31 81 LEU A C 1
ATOM 631 O O . LEU A 1 81 ? 5.613 -5.650 -17.516 1.00 78.31 81 LEU A O 1
ATOM 635 N N . LEU A 1 82 ? 7.263 -7.126 -17.113 1.00 81.31 82 LEU A N 1
ATOM 636 C CA . LEU A 1 82 ? 6.872 -7.371 -15.729 1.00 81.31 82 LEU A CA 1
ATOM 637 C C . LEU A 1 82 ? 7.041 -6.104 -14.885 1.00 81.31 82 LEU A C 1
ATOM 639 O O . LEU A 1 82 ? 6.106 -5.717 -14.183 1.00 81.31 82 LEU A O 1
ATOM 643 N N . LYS A 1 83 ? 8.186 -5.419 -14.996 1.00 82.25 83 LYS A N 1
ATOM 644 C CA . LYS A 1 83 ? 8.425 -4.139 -14.310 1.00 82.25 83 LYS A CA 1
ATOM 645 C C . LYS A 1 83 ? 7.372 -3.092 -14.675 1.00 82.25 83 LYS A C 1
ATOM 647 O O . LYS A 1 83 ? 6.777 -2.493 -13.782 1.00 82.25 83 LYS A O 1
ATOM 652 N N . ALA A 1 84 ? 7.082 -2.922 -15.966 1.00 81.88 84 ALA A N 1
ATOM 653 C CA . ALA A 1 84 ? 6.058 -1.992 -16.440 1.00 81.88 84 ALA A CA 1
ATOM 654 C C . ALA A 1 84 ? 4.662 -2.348 -15.901 1.00 81.88 84 ALA A C 1
ATOM 656 O O . ALA A 1 84 ? 3.903 -1.467 -15.496 1.00 81.88 84 ALA A O 1
ATOM 657 N N . SER A 1 85 ? 4.337 -3.643 -15.841 1.00 84.56 85 SER A N 1
ATOM 658 C CA . SER A 1 85 ? 3.065 -4.129 -15.296 1.00 84.56 85 SER A CA 1
ATOM 659 C C . SER A 1 85 ? 2.941 -3.837 -13.799 1.00 84.56 85 SER A C 1
ATOM 661 O O . SER A 1 85 ? 1.911 -3.328 -13.361 1.00 84.56 85 SER A O 1
ATOM 663 N N . ILE A 1 86 ? 3.996 -4.094 -13.017 1.00 87.00 86 ILE A N 1
ATOM 664 C CA . ILE A 1 86 ? 4.037 -3.787 -11.578 1.00 87.00 86 ILE A CA 1
ATOM 665 C C . ILE A 1 86 ? 3.888 -2.279 -11.347 1.00 87.00 86 ILE A C 1
ATOM 667 O O . ILE A 1 86 ? 3.060 -1.872 -10.532 1.00 87.00 86 ILE A O 1
ATOM 671 N N . ALA A 1 87 ? 4.621 -1.449 -12.095 1.00 86.00 87 ALA A N 1
ATOM 672 C CA . ALA A 1 87 ? 4.528 0.007 -11.995 1.00 86.00 87 ALA A CA 1
ATOM 673 C C . ALA A 1 87 ? 3.113 0.517 -12.320 1.00 86.00 87 ALA A C 1
ATOM 675 O O . ALA A 1 87 ? 2.576 1.371 -11.614 1.00 86.00 87 ALA A O 1
ATOM 676 N N . HIS A 1 88 ? 2.472 -0.045 -13.348 1.00 85.62 88 HIS A N 1
ATOM 677 C CA . HIS A 1 88 ? 1.101 0.307 -13.707 1.00 85.62 88 HIS A CA 1
ATOM 678 C C . HIS A 1 88 ? 0.092 -0.084 -12.617 1.00 85.62 88 HIS A C 1
ATOM 680 O O . HIS A 1 88 ? -0.786 0.709 -12.278 1.00 85.62 88 HIS A O 1
ATOM 686 N N . ILE A 1 89 ? 0.223 -1.281 -12.038 1.00 90.31 89 ILE A N 1
ATOM 687 C CA . ILE A 1 89 ? -0.631 -1.728 -10.928 1.00 90.31 89 ILE A CA 1
ATOM 688 C C . ILE A 1 89 ? -0.443 -0.819 -9.712 1.00 90.31 89 ILE A C 1
ATOM 690 O O . ILE A 1 89 ? -1.430 -0.385 -9.120 1.00 90.31 89 ILE A O 1
ATOM 694 N N . HIS A 1 90 ? 0.804 -0.487 -9.364 1.00 92.69 90 HIS A N 1
ATOM 695 C CA . HIS A 1 90 ? 1.101 0.428 -8.261 1.00 92.69 90 HIS A CA 1
ATOM 696 C C . HIS A 1 90 ? 0.455 1.800 -8.485 1.00 92.69 90 HIS A C 1
ATOM 698 O O . HIS A 1 90 ? -0.252 2.294 -7.606 1.00 92.69 90 HIS A O 1
ATOM 704 N N . TYR A 1 91 ? 0.573 2.359 -9.694 1.00 92.00 91 TYR A N 1
ATOM 705 C CA . TYR A 1 91 ? -0.116 3.593 -10.077 1.00 92.00 91 TYR A CA 1
ATOM 706 C C . TYR A 1 91 ? -1.639 3.501 -9.898 1.00 92.00 91 TYR A C 1
ATOM 708 O O . TYR A 1 91 ? -2.236 4.416 -9.330 1.00 92.00 91 TYR A O 1
ATOM 716 N N . LEU A 1 92 ? -2.277 2.415 -10.349 1.00 93.31 92 LEU A N 1
ATOM 717 C CA . LEU A 1 92 ? -3.726 2.232 -10.207 1.00 93.31 92 LEU A CA 1
ATOM 718 C C . LEU A 1 92 ? -4.162 2.168 -8.740 1.00 93.31 92 LEU A C 1
ATOM 720 O O . LEU A 1 92 ? -5.170 2.777 -8.383 1.00 93.31 92 LEU A O 1
ATOM 724 N N . ILE A 1 93 ? -3.398 1.474 -7.892 1.00 92.00 93 ILE A N 1
ATOM 725 C CA . ILE A 1 93 ? -3.664 1.396 -6.450 1.00 92.00 93 ILE A CA 1
ATOM 726 C C . ILE A 1 93 ? -3.573 2.791 -5.827 1.00 92.00 93 ILE A C 1
ATOM 728 O O . ILE A 1 93 ? -4.518 3.227 -5.172 1.00 92.00 93 ILE A O 1
ATOM 732 N N . VAL A 1 94 ? -2.477 3.520 -6.068 1.00 96.06 94 VAL A N 1
ATOM 733 C CA . VAL A 1 94 ? -2.285 4.879 -5.534 1.00 96.06 94 VAL A CA 1
ATOM 734 C C . VAL A 1 94 ? -3.385 5.820 -6.027 1.00 96.06 94 VAL A C 1
ATOM 736 O O . VAL A 1 94 ? -3.969 6.557 -5.234 1.00 96.06 94 VAL A O 1
ATOM 739 N N . LYS A 1 95 ? -3.720 5.768 -7.320 1.00 94.12 95 LYS A N 1
ATOM 740 C CA . LYS A 1 95 ? -4.793 6.573 -7.909 1.00 94.12 95 LYS A CA 1
ATOM 741 C C . LYS A 1 95 ? -6.142 6.285 -7.251 1.00 94.12 95 LYS A C 1
ATOM 743 O O . LYS A 1 95 ? -6.808 7.222 -6.820 1.00 94.12 95 LYS A O 1
ATOM 748 N N . SER A 1 96 ? -6.521 5.013 -7.133 1.00 94.81 96 SER A N 1
ATOM 749 C CA . SER A 1 96 ? -7.776 4.619 -6.487 1.00 94.81 96 SER A CA 1
ATOM 750 C C . SER A 1 96 ? -7.819 5.070 -5.026 1.00 94.81 96 SER A C 1
ATOM 752 O O . SER A 1 96 ? -8.851 5.551 -4.560 1.00 94.81 96 SER A O 1
ATOM 754 N N . PHE A 1 97 ? -6.695 4.985 -4.312 1.00 95.38 97 PHE A N 1
ATOM 755 C CA . PHE A 1 97 ? -6.612 5.439 -2.929 1.00 95.38 97 PHE A CA 1
ATOM 756 C C . PHE A 1 97 ? -6.851 6.956 -2.824 1.00 95.38 97 PHE A C 1
ATOM 758 O O . PHE A 1 97 ? -7.662 7.402 -2.013 1.00 95.38 97 PHE A O 1
ATOM 765 N N . VAL A 1 98 ? -6.225 7.756 -3.694 1.00 94.50 98 VAL A N 1
ATOM 766 C CA . VAL A 1 98 ? -6.434 9.214 -3.755 1.00 94.50 98 VAL A CA 1
ATOM 767 C C . VAL A 1 98 ? -7.885 9.571 -4.099 1.00 94.50 98 VAL A C 1
ATOM 769 O O . VAL A 1 98 ? -8.454 10.469 -3.479 1.00 94.50 98 VAL A O 1
ATOM 772 N N . GLU A 1 99 ? -8.510 8.854 -5.034 1.00 93.69 99 GLU A N 1
ATOM 773 C CA . GLU A 1 99 ? -9.925 9.041 -5.382 1.00 93.69 99 GLU A CA 1
ATOM 774 C C . GLU A 1 99 ? -10.845 8.763 -4.182 1.00 93.69 99 GLU A C 1
ATOM 776 O O . GLU A 1 99 ? -11.733 9.564 -3.878 1.00 93.69 99 GLU A O 1
ATOM 781 N N . VAL A 1 100 ? -10.596 7.678 -3.439 1.00 93.31 100 VAL A N 1
ATOM 782 C CA . VAL A 1 100 ? -11.342 7.362 -2.211 1.00 93.31 100 VAL A CA 1
ATOM 783 C C . VAL A 1 100 ? -11.135 8.444 -1.154 1.00 93.31 100 VAL A C 1
ATOM 785 O O . VAL A 1 100 ? -12.108 8.874 -0.537 1.00 93.31 100 VAL A O 1
ATOM 788 N N . LEU A 1 101 ? -9.913 8.949 -0.972 1.00 94.56 101 LEU A N 1
ATOM 789 C CA . LEU A 1 101 ? -9.635 10.044 -0.036 1.00 94.56 101 LEU A CA 1
ATOM 790 C C . LEU A 1 101 ? -10.416 11.315 -0.374 1.00 94.56 101 LEU A C 1
ATOM 792 O O . LEU A 1 101 ? -10.879 11.992 0.544 1.00 94.56 101 LEU A O 1
ATOM 796 N N . GLY A 1 102 ? -10.611 11.609 -1.662 1.00 92.00 102 GLY A N 1
ATOM 797 C CA . GLY A 1 102 ? -11.463 12.708 -2.120 1.00 92.00 102 GLY A CA 1
ATOM 798 C C . GLY A 1 102 ? -12.937 12.537 -1.735 1.00 92.00 102 GLY A C 1
ATOM 799 O O . GLY A 1 102 ? -13.634 13.520 -1.535 1.00 92.00 102 GLY A O 1
ATOM 800 N N . SER A 1 103 ? -13.417 11.304 -1.550 1.00 92.31 103 SER A N 1
ATOM 801 C CA . SER A 1 103 ? -14.803 11.037 -1.132 1.00 92.31 103 SER A CA 1
ATOM 802 C C . SER A 1 103 ? -15.045 11.147 0.384 1.00 92.31 103 SER A C 1
ATOM 804 O O . SER A 1 103 ? -16.194 11.165 0.828 1.00 92.31 103 SER A O 1
ATOM 806 N N . LEU A 1 104 ? -13.981 11.238 1.194 1.00 92.44 104 LEU A N 1
ATOM 807 C CA . LEU A 1 104 ? -14.039 11.187 2.663 1.00 92.44 104 LEU A CA 1
ATOM 808 C C . LEU A 1 104 ? -14.119 12.563 3.350 1.00 92.44 104 LEU A C 1
ATOM 810 O O . LEU A 1 104 ? -13.863 12.665 4.549 1.00 92.44 104 LEU A O 1
ATOM 814 N N . GLU A 1 105 ? -14.521 13.617 2.635 1.00 84.44 105 GLU A N 1
ATOM 815 C CA . GLU A 1 105 ? -14.575 15.002 3.150 1.00 84.44 105 GLU A CA 1
ATOM 816 C C . GLU A 1 105 ? -15.387 15.158 4.450 1.00 84.44 105 GLU A C 1
ATOM 818 O O . GLU A 1 105 ? -15.094 16.014 5.282 1.00 84.44 105 GLU A O 1
ATOM 823 N N . LYS A 1 106 ? -16.398 14.305 4.663 1.00 88.00 106 LYS A N 1
ATOM 824 C CA . LYS A 1 106 ? -17.267 14.336 5.854 1.00 88.00 106 LYS A CA 1
ATOM 825 C C . LYS A 1 106 ? -16.631 13.716 7.104 1.00 88.00 106 LYS A C 1
ATOM 827 O O . LYS A 1 106 ? -17.225 13.771 8.179 1.00 88.00 106 LYS A O 1
ATOM 832 N N . SER A 1 107 ? -15.451 13.110 6.991 1.00 93.56 107 SER A N 1
ATOM 833 C CA . SER A 1 107 ? -14.768 12.425 8.093 1.00 93.56 107 SER A CA 1
ATOM 834 C C . SER A 1 107 ? -13.289 12.819 8.138 1.00 93.56 107 SER A C 1
ATOM 836 O O . SER A 1 107 ? -12.420 11.991 7.855 1.00 93.56 107 SER A O 1
ATOM 838 N N . PRO A 1 108 ? -12.974 14.069 8.532 1.00 91.62 108 PRO A N 1
ATOM 839 C CA . PRO A 1 108 ? -11.623 14.627 8.424 1.00 91.62 108 PRO A CA 1
ATOM 840 C C . PRO A 1 108 ? -10.577 13.859 9.245 1.00 91.62 108 PRO A C 1
ATOM 842 O O . PRO A 1 108 ? -9.420 13.769 8.840 1.00 91.62 108 PRO A O 1
ATOM 845 N N . GLY A 1 109 ? -10.972 13.259 10.375 1.00 91.88 109 GLY A N 1
ATOM 846 C CA . GLY A 1 109 ? -10.086 12.405 11.173 1.00 91.88 109 GLY A CA 1
ATOM 847 C C . GLY A 1 109 ? -9.650 11.145 10.418 1.00 91.88 109 GLY A C 1
ATOM 848 O O . GLY A 1 109 ? -8.456 10.889 10.285 1.00 91.88 109 GLY A O 1
ATOM 849 N N . ILE A 1 110 ? -10.613 10.408 9.854 1.00 92.44 110 ILE A N 1
ATOM 850 C CA . ILE A 1 110 ? -10.362 9.187 9.072 1.00 92.44 110 ILE A CA 1
ATOM 851 C C . ILE A 1 110 ? -9.580 9.527 7.802 1.00 92.44 110 ILE A C 1
ATOM 853 O O . ILE A 1 110 ? -8.579 8.882 7.494 1.00 92.44 110 ILE A O 1
ATOM 857 N N . GLN A 1 111 ? -9.990 10.586 7.100 1.00 94.81 111 GLN A N 1
ATOM 858 C CA . GLN A 1 111 ? -9.320 11.057 5.893 1.00 94.81 111 GLN A CA 1
ATOM 859 C C . GLN A 1 111 ? -7.840 11.366 6.154 1.00 94.81 111 GLN A C 1
ATOM 861 O O . GLN A 1 111 ? -6.990 10.978 5.359 1.00 94.81 111 GLN A O 1
ATOM 866 N N . LYS A 1 112 ? -7.503 12.002 7.284 1.00 94.56 112 LYS A N 1
ATOM 867 C CA . LYS A 1 112 ? -6.114 12.311 7.655 1.00 94.56 112 LYS A CA 1
ATOM 868 C C . LYS A 1 112 ? -5.262 11.055 7.875 1.00 94.56 112 LYS A C 1
ATOM 870 O O . LYS A 1 112 ? -4.122 10.997 7.404 1.00 94.56 112 LYS A O 1
ATOM 875 N N . VAL A 1 113 ? -5.792 10.057 8.583 1.00 94.62 113 VAL A N 1
ATOM 876 C CA . VAL A 1 113 ? -5.059 8.808 8.852 1.00 94.62 113 VAL A CA 1
ATOM 877 C C . VAL A 1 113 ? -4.878 8.013 7.557 1.00 94.62 113 VAL A C 1
ATOM 879 O O . VAL A 1 113 ? -3.759 7.630 7.217 1.00 94.62 113 VAL A O 1
ATOM 882 N N . LEU A 1 114 ? -5.944 7.853 6.768 1.00 95.31 114 LEU A N 1
ATOM 883 C CA . LEU A 1 114 ? -5.877 7.163 5.477 1.00 95.31 114 LEU A CA 1
ATOM 884 C C . LEU A 1 114 ? -4.985 7.897 4.467 1.00 95.31 114 LEU A C 1
ATOM 886 O O . LEU A 1 114 ? -4.294 7.249 3.686 1.00 95.31 114 LEU A O 1
ATOM 890 N N . LYS A 1 115 ? -4.931 9.236 4.506 1.00 96.00 115 LYS A N 1
ATOM 891 C CA . LYS A 1 115 ? -3.991 10.026 3.698 1.00 96.00 115 LYS A CA 1
ATOM 892 C C . LYS A 1 115 ? -2.547 9.687 4.048 1.00 96.00 115 LYS A C 1
ATOM 894 O O . LYS A 1 115 ? -1.751 9.485 3.139 1.00 96.00 115 LYS A O 1
ATOM 899 N N . SER A 1 116 ? -2.230 9.560 5.338 1.00 96.44 116 SER A N 1
ATOM 900 C CA . SER A 1 116 ? -0.894 9.142 5.786 1.00 96.44 116 SER A CA 1
ATOM 901 C C . SER A 1 116 ? -0.528 7.753 5.253 1.00 96.44 116 SER A C 1
ATOM 903 O O . SER A 1 116 ? 0.590 7.559 4.784 1.00 96.44 116 SER A O 1
ATOM 905 N N . LEU A 1 117 ? -1.470 6.800 5.263 1.00 97.06 117 LEU A N 1
ATOM 906 C CA . LEU A 1 117 ? -1.261 5.459 4.698 1.00 97.06 117 LEU A CA 1
ATOM 907 C C . LEU A 1 117 ? -1.092 5.478 3.172 1.00 97.06 117 LEU A C 1
ATOM 909 O O . LEU A 1 117 ? -0.222 4.785 2.647 1.00 97.06 117 LEU A O 1
ATOM 913 N N . CYS A 1 118 ? -1.885 6.284 2.465 1.00 97.25 118 CYS A N 1
ATOM 914 C CA . CYS A 1 118 ? -1.761 6.475 1.020 1.00 97.25 118 CYS A CA 1
ATOM 915 C C . CYS A 1 118 ? -0.395 7.059 0.650 1.00 97.25 118 CYS A C 1
ATOM 917 O O . CYS A 1 118 ? 0.271 6.550 -0.251 1.00 97.25 118 CYS A O 1
ATOM 919 N N . ASP A 1 119 ? 0.048 8.090 1.371 1.00 97.56 119 ASP A N 1
ATOM 920 C CA . ASP A 1 119 ? 1.359 8.704 1.161 1.00 97.56 119 ASP A CA 1
ATOM 921 C C . ASP A 1 119 ? 2.484 7.723 1.478 1.00 97.56 119 ASP A C 1
ATOM 923 O O . ASP A 1 119 ? 3.437 7.622 0.708 1.00 97.56 119 ASP A O 1
ATOM 927 N N . LEU A 1 120 ? 2.359 6.949 2.562 1.00 97.69 120 LEU A N 1
ATOM 928 C CA . LEU A 1 120 ? 3.334 5.920 2.907 1.00 97.69 120 LEU A CA 1
ATOM 929 C C . LEU A 1 120 ? 3.439 4.874 1.790 1.00 97.69 120 LEU A C 1
ATOM 931 O O . LEU A 1 120 ? 4.548 4.543 1.383 1.00 97.69 120 LEU A O 1
ATOM 935 N N . HIS A 1 121 ? 2.313 4.383 1.263 1.00 97.31 121 HIS A N 1
ATOM 936 C CA . HIS A 1 121 ? 2.297 3.391 0.184 1.00 97.31 121 HIS A CA 1
ATOM 937 C C . HIS A 1 121 ? 2.882 3.936 -1.130 1.00 97.31 121 HIS A C 1
ATOM 939 O O . HIS A 1 121 ? 3.644 3.243 -1.811 1.00 97.31 121 HIS A O 1
ATOM 945 N N . ALA A 1 122 ? 2.562 5.186 -1.477 1.00 97.44 122 ALA A N 1
ATOM 946 C CA . ALA A 1 122 ? 3.102 5.847 -2.660 1.00 97.44 122 ALA A CA 1
ATOM 947 C C . ALA A 1 122 ? 4.620 6.061 -2.539 1.00 97.44 122 ALA A C 1
ATOM 949 O O . ALA A 1 122 ? 5.375 5.676 -3.433 1.00 97.44 122 ALA A O 1
ATOM 950 N N . LEU A 1 123 ? 5.077 6.611 -1.409 1.00 97.44 123 LEU A N 1
ATOM 951 C CA . LEU A 1 123 ? 6.496 6.850 -1.147 1.00 97.44 123 LEU A CA 1
ATOM 952 C C . LEU A 1 123 ? 7.280 5.545 -1.018 1.00 97.44 123 LEU A C 1
ATOM 954 O O . LEU A 1 123 ? 8.411 5.490 -1.485 1.00 97.44 123 LEU A O 1
ATOM 958 N N . HIS A 1 124 ? 6.685 4.489 -0.456 1.00 96.81 124 HIS A N 1
ATOM 959 C CA . HIS A 1 124 ? 7.296 3.162 -0.423 1.00 96.81 124 HIS A CA 1
ATOM 960 C C . HIS A 1 124 ? 7.563 2.634 -1.836 1.00 96.81 124 HIS A C 1
ATOM 962 O O . HIS A 1 124 ? 8.651 2.135 -2.096 1.00 96.81 124 HIS A O 1
ATOM 968 N N . GLY A 1 125 ? 6.614 2.785 -2.767 1.00 94.94 125 GLY A N 1
ATOM 969 C CA . GLY A 1 125 ? 6.821 2.387 -4.164 1.00 94.94 125 GLY A CA 1
ATOM 970 C C . GLY A 1 125 ? 7.964 3.153 -4.831 1.00 94.94 125 GLY A C 1
ATOM 971 O O . GLY A 1 125 ? 8.824 2.546 -5.465 1.00 94.94 125 GLY A O 1
ATOM 972 N N . ILE A 1 126 ? 8.029 4.473 -4.623 1.00 95.56 126 ILE A N 1
ATOM 973 C CA . ILE A 1 126 ? 9.129 5.303 -5.141 1.00 95.56 126 ILE A CA 1
ATOM 974 C C . ILE A 1 126 ? 10.465 4.891 -4.515 1.00 95.56 126 ILE A C 1
ATOM 976 O O . ILE A 1 126 ? 11.453 4.741 -5.224 1.00 95.56 126 ILE A O 1
ATOM 980 N N . PHE A 1 127 ? 10.500 4.688 -3.197 1.00 93.75 127 PHE A N 1
ATOM 981 C CA . PHE A 1 127 ? 11.698 4.286 -2.463 1.00 93.75 127 PHE A CA 1
ATOM 982 C C . PHE A 1 127 ? 12.215 2.913 -2.919 1.00 93.75 127 PHE A C 1
ATOM 984 O O . PHE A 1 127 ? 13.402 2.761 -3.198 1.00 93.75 127 PHE A O 1
ATOM 991 N N . THR A 1 128 ? 11.326 1.929 -3.061 1.00 93.69 128 THR A N 1
ATOM 992 C CA . THR A 1 128 ? 11.665 0.560 -3.480 1.00 93.69 128 THR A CA 1
ATOM 993 C C . THR A 1 128 ? 12.166 0.500 -4.927 1.00 93.69 128 THR A C 1
ATOM 995 O O . THR A 1 128 ? 13.034 -0.313 -5.239 1.00 93.69 128 THR A O 1
ATOM 998 N N . HIS A 1 129 ? 11.681 1.386 -5.802 1.00 92.25 129 HIS A N 1
ATOM 999 C CA . HIS A 1 129 ? 12.062 1.449 -7.219 1.00 92.25 129 HIS A CA 1
ATOM 1000 C C . HIS A 1 129 ? 12.911 2.679 -7.567 1.00 92.25 129 HIS A C 1
ATOM 1002 O O . HIS A 1 129 ? 12.973 3.098 -8.721 1.00 92.25 129 HIS A O 1
ATOM 1008 N N . ALA A 1 130 ? 13.597 3.257 -6.579 1.00 91.75 130 ALA A N 1
ATOM 1009 C CA . ALA A 1 130 ? 14.299 4.531 -6.706 1.00 91.75 130 ALA A CA 1
ATOM 1010 C C . ALA A 1 130 ? 15.300 4.593 -7.871 1.00 91.75 130 ALA A C 1
ATOM 1012 O O . ALA A 1 130 ? 15.466 5.644 -8.489 1.00 91.75 130 ALA A O 1
ATOM 1013 N N . GLY A 1 131 ? 15.950 3.466 -8.177 1.00 90.94 131 GLY A N 1
ATOM 1014 C CA . GLY A 1 131 ? 16.898 3.358 -9.284 1.00 90.94 131 GLY A CA 1
ATOM 1015 C C . GLY A 1 131 ? 16.274 3.687 -10.639 1.00 90.94 131 GLY A C 1
ATOM 1016 O O . GLY A 1 131 ? 16.885 4.422 -11.407 1.00 90.94 131 GLY A O 1
ATOM 1017 N N . ASP A 1 132 ? 15.049 3.224 -10.896 1.00 89.94 132 ASP A N 1
ATOM 1018 C CA . ASP A 1 132 ? 14.353 3.460 -12.165 1.00 89.94 132 ASP A CA 1
ATOM 1019 C C . ASP A 1 132 ? 13.996 4.957 -12.306 1.00 89.94 132 ASP A C 1
ATOM 1021 O O . ASP A 1 132 ? 14.280 5.584 -13.324 1.00 89.94 132 ASP A O 1
ATOM 1025 N N . PHE A 1 133 ? 13.501 5.588 -11.232 1.00 91.81 133 PHE A N 1
ATOM 1026 C CA . PHE A 1 133 ? 13.188 7.026 -11.226 1.00 91.81 133 PHE A CA 1
ATOM 1027 C C . PHE A 1 133 ? 14.417 7.930 -11.400 1.00 91.81 133 PHE A C 1
ATOM 1029 O O . PHE A 1 133 ? 14.299 9.016 -11.976 1.00 91.81 133 PHE A O 1
ATOM 1036 N N . LEU A 1 134 ? 15.574 7.512 -10.877 1.00 92.25 134 LEU A N 1
ATOM 1037 C CA . LEU A 1 134 ? 16.843 8.220 -11.056 1.00 92.25 134 LEU A CA 1
ATOM 1038 C C . LEU A 1 134 ? 17.391 8.039 -12.475 1.00 92.25 134 LEU A C 1
ATOM 1040 O O . LEU A 1 134 ? 17.838 9.014 -13.076 1.00 92.25 134 LEU A O 1
ATOM 1044 N N . LEU A 1 135 ? 17.360 6.808 -12.997 1.00 90.88 135 LEU A N 1
ATOM 1045 C CA . LEU A 1 135 ? 17.867 6.466 -14.327 1.00 90.88 135 LEU A CA 1
ATOM 1046 C C . LEU A 1 135 ? 17.111 7.232 -15.421 1.00 90.88 135 LEU A C 1
ATOM 1048 O O . LEU A 1 135 ? 17.737 7.818 -16.302 1.00 90.88 135 LEU A O 1
ATOM 1052 N N . ASP A 1 136 ? 15.783 7.281 -15.316 1.00 90.00 136 ASP A N 1
ATOM 1053 C CA . ASP A 1 136 ? 14.911 7.940 -16.294 1.00 90.00 136 ASP A CA 1
ATOM 1054 C C . ASP A 1 136 ? 14.861 9.471 -16.119 1.00 90.00 136 ASP A C 1
ATOM 1056 O O . ASP A 1 136 ? 14.228 10.183 -16.900 1.00 90.00 136 ASP A O 1
ATOM 1060 N N . GLY A 1 137 ? 15.518 10.008 -15.084 1.00 89.94 137 GLY A N 1
ATOM 1061 C CA . GLY A 1 137 ? 15.556 11.444 -14.795 1.00 89.94 137 GLY A CA 1
ATOM 1062 C C . GLY A 1 137 ? 14.234 12.019 -14.275 1.00 89.94 137 GLY A C 1
ATOM 1063 O O . GLY A 1 137 ? 14.067 13.239 -14.236 1.00 89.94 137 GLY A O 1
ATOM 1064 N N . HIS A 1 138 ? 13.295 11.167 -13.855 1.00 92.12 138 HIS A N 1
ATOM 1065 C CA . HIS A 1 138 ? 12.031 11.588 -13.249 1.00 92.12 138 HIS A CA 1
ATOM 1066 C C . HIS A 1 138 ? 12.217 12.172 -11.844 1.00 92.12 138 HIS A C 1
ATOM 1068 O O . HIS A 1 138 ? 11.448 13.046 -11.439 1.00 92.12 138 HIS A O 1
ATOM 1074 N N . LEU A 1 139 ? 13.238 11.717 -11.110 1.00 95.25 139 LEU A N 1
ATOM 1075 C CA . LEU A 1 139 ? 13.633 12.265 -9.815 1.00 95.25 139 LEU A CA 1
ATOM 1076 C C . LEU A 1 139 ? 15.132 12.563 -9.779 1.00 95.25 139 LEU A C 1
ATOM 1078 O O . LEU A 1 139 ? 15.953 11.822 -10.308 1.00 95.25 139 LEU A O 1
ATOM 1082 N N . SER A 1 140 ? 15.496 13.641 -9.090 1.00 96.31 140 SER A N 1
ATOM 1083 C CA . SER A 1 140 ? 16.879 13.931 -8.707 1.00 96.31 140 SER A CA 1
ATOM 1084 C C . SER A 1 140 ? 17.254 13.236 -7.396 1.00 96.31 140 SER A C 1
ATOM 1086 O O . SER A 1 140 ? 16.394 12.961 -6.557 1.00 96.31 140 SER A O 1
ATOM 1088 N N . ALA A 1 141 ? 18.555 13.053 -7.153 1.00 94.94 141 ALA A N 1
ATOM 1089 C CA . ALA A 1 141 ? 19.062 12.515 -5.885 1.00 94.94 141 ALA A CA 1
ATOM 1090 C C . ALA A 1 141 ? 18.551 13.301 -4.661 1.00 94.94 141 ALA A C 1
ATOM 1092 O O . ALA A 1 141 ? 18.192 12.714 -3.645 1.00 94.94 141 ALA A O 1
ATOM 1093 N N . LYS A 1 142 ? 18.433 14.632 -4.781 1.00 97.06 142 LYS A N 1
ATOM 1094 C CA . LYS A 1 142 ? 17.882 15.485 -3.719 1.00 97.06 142 LYS A CA 1
ATOM 1095 C C . LYS A 1 142 ? 16.396 15.215 -3.469 1.00 97.06 142 LYS A C 1
ATOM 1097 O O . LYS A 1 142 ? 15.969 15.181 -2.323 1.00 97.06 142 LYS A O 1
ATOM 1102 N N . GLN A 1 143 ? 15.600 15.024 -4.522 1.00 97.00 143 GLN A N 1
ATOM 1103 C CA . GLN A 1 143 ? 14.185 14.670 -4.363 1.00 97.00 143 GLN A CA 1
ATOM 1104 C C . GLN A 1 143 ? 14.020 13.274 -3.758 1.00 97.00 143 GLN A C 1
ATOM 1106 O O . GLN A 1 143 ? 13.112 13.066 -2.960 1.00 97.00 143 GLN A O 1
ATOM 1111 N N . LEU A 1 144 ? 14.909 12.334 -4.081 1.00 95.62 144 LEU A N 1
ATOM 1112 C CA . LEU A 1 144 ? 14.888 11.004 -3.481 1.00 95.62 144 LEU A CA 1
ATOM 1113 C C . LEU A 1 144 ? 15.246 11.026 -1.983 1.00 95.62 144 LEU A C 1
ATOM 1115 O O . LEU A 1 144 ? 14.636 10.312 -1.186 1.00 95.62 144 LEU A O 1
ATOM 1119 N N . ASP A 1 145 ? 16.182 11.884 -1.581 1.00 96.38 145 ASP A N 1
ATOM 1120 C CA . ASP A 1 145 ? 16.489 12.132 -0.167 1.00 96.38 145 ASP A CA 1
ATOM 1121 C C . ASP A 1 145 ? 15.271 12.707 0.585 1.00 96.38 145 ASP A C 1
ATOM 1123 O O . ASP A 1 145 ? 14.916 12.255 1.679 1.00 96.38 145 ASP A O 1
ATOM 1127 N N . MET A 1 146 ? 14.537 13.626 -0.057 1.00 97.38 146 MET A N 1
ATOM 1128 C CA . MET A 1 146 ? 13.263 14.132 0.468 1.00 97.38 146 MET A CA 1
ATOM 1129 C C . MET A 1 146 ? 12.213 13.019 0.600 1.00 97.38 146 MET A C 1
ATOM 1131 O O . MET A 1 146 ? 11.570 12.925 1.643 1.00 97.38 146 MET A O 1
ATOM 1135 N N . VAL A 1 147 ? 12.064 12.152 -0.411 1.00 96.94 147 VAL A N 1
ATOM 1136 C CA . VAL A 1 147 ? 11.157 10.987 -0.370 1.00 96.94 147 VAL A CA 1
ATOM 1137 C C . VAL A 1 147 ? 11.495 10.078 0.808 1.00 96.94 147 VAL A C 1
ATOM 1139 O O . VAL A 1 147 ? 10.601 9.703 1.564 1.00 96.94 147 VAL A O 1
ATOM 1142 N N . THR A 1 148 ? 12.778 9.773 1.003 1.00 94.81 148 THR A N 1
ATOM 1143 C CA . THR A 1 148 ? 13.253 8.920 2.102 1.00 94.81 148 THR A CA 1
ATOM 1144 C C . THR A 1 148 ? 12.935 9.545 3.459 1.00 94.81 148 THR A C 1
ATOM 1146 O O . THR A 1 148 ? 12.385 8.885 4.341 1.00 94.81 148 THR A O 1
ATOM 1149 N N . THR A 1 149 ? 13.201 10.843 3.609 1.00 97.38 149 THR A N 1
ATOM 1150 C CA . THR A 1 149 ? 12.903 11.589 4.837 1.00 97.38 149 THR A CA 1
ATOM 1151 C C . THR A 1 149 ? 11.402 11.600 5.140 1.00 97.38 149 THR A C 1
ATOM 1153 O O . THR A 1 149 ? 10.991 11.325 6.269 1.00 97.38 149 THR A O 1
ATOM 1156 N N . SER A 1 150 ? 10.560 11.869 4.136 1.00 97.62 150 SER A N 1
ATOM 1157 C CA . SER A 1 150 ? 9.100 11.851 4.284 1.00 97.62 150 SER A CA 1
ATOM 1158 C C . SER A 1 150 ? 8.558 10.455 4.595 1.00 97.62 150 SER A C 1
ATOM 1160 O O . SER A 1 150 ? 7.691 10.326 5.457 1.00 97.62 150 SER A O 1
ATOM 1162 N N . TYR A 1 151 ? 9.090 9.411 3.955 1.00 96.94 151 TYR A N 1
ATOM 1163 C CA . TYR A 1 151 ? 8.721 8.019 4.210 1.00 96.94 151 TYR A CA 1
ATOM 1164 C C . TYR A 1 151 ? 8.984 7.624 5.671 1.00 96.94 151 TYR A C 1
ATOM 1166 O O . TYR A 1 151 ? 8.077 7.161 6.364 1.00 96.94 151 TYR A O 1
ATOM 1174 N N . LEU A 1 152 ? 10.194 7.886 6.179 1.00 96.00 152 LEU A N 1
ATOM 1175 C CA . LEU A 1 152 ? 10.551 7.605 7.574 1.00 96.00 152 LEU A CA 1
ATOM 1176 C C . LEU A 1 152 ? 9.727 8.442 8.563 1.00 96.00 152 LEU A C 1
ATOM 1178 O O . LEU A 1 152 ? 9.291 7.934 9.597 1.00 96.00 152 LEU A O 1
ATOM 1182 N N . GLY A 1 153 ? 9.463 9.709 8.231 1.00 97.31 153 GLY A N 1
ATOM 1183 C CA . GLY A 1 153 ? 8.600 10.579 9.029 1.00 97.31 153 GLY A CA 1
ATOM 1184 C C . GLY A 1 153 ? 7.171 10.041 9.155 1.00 97.31 153 GLY A C 1
ATOM 1185 O O . GLY A 1 153 ? 6.605 10.044 10.249 1.00 97.31 153 GLY A O 1
ATOM 1186 N N . LEU A 1 154 ? 6.599 9.519 8.066 1.00 96.94 154 LEU A N 1
ATOM 1187 C CA . LEU A 1 154 ? 5.255 8.935 8.072 1.00 96.94 154 LEU A CA 1
ATOM 1188 C C . LEU A 1 154 ? 5.167 7.663 8.913 1.00 96.94 154 LEU A C 1
ATOM 1190 O O . LEU A 1 154 ? 4.166 7.485 9.605 1.00 96.94 154 LEU A O 1
ATOM 1194 N N . LEU A 1 155 ? 6.204 6.818 8.929 1.00 96.25 155 LEU A N 1
ATOM 1195 C CA . LEU A 1 155 ? 6.240 5.647 9.815 1.00 96.25 155 LEU A CA 1
ATOM 1196 C C . LEU A 1 155 ? 6.080 6.056 11.287 1.00 96.25 155 LEU A C 1
ATOM 1198 O O . LEU A 1 155 ? 5.302 5.441 12.015 1.00 96.25 155 LEU A O 1
ATOM 1202 N N . ALA A 1 156 ? 6.753 7.127 11.719 1.00 94.75 156 ALA A N 1
ATOM 1203 C CA . ALA A 1 156 ? 6.638 7.638 13.086 1.00 94.75 156 ALA A CA 1
ATOM 1204 C C . ALA A 1 156 ? 5.241 8.205 13.403 1.00 94.75 156 ALA A C 1
ATOM 1206 O O . ALA A 1 156 ? 4.778 8.112 14.542 1.00 94.75 156 ALA A O 1
ATOM 1207 N N . VAL A 1 157 ? 4.562 8.783 12.407 1.00 94.75 157 VAL A N 1
ATOM 1208 C CA . VAL A 1 157 ? 3.177 9.259 12.540 1.00 94.75 157 VAL A CA 1
ATOM 1209 C C . VAL A 1 157 ? 2.219 8.073 12.664 1.00 94.75 157 VAL A C 1
ATOM 1211 O O . VAL A 1 157 ? 1.500 7.978 13.655 1.00 94.75 157 VAL A O 1
ATOM 1214 N N . ILE A 1 158 ? 2.269 7.136 11.714 1.00 95.44 158 ILE A N 1
ATOM 1215 C CA . ILE A 1 158 ? 1.362 5.979 11.624 1.00 95.44 158 ILE A CA 1
ATOM 1216 C C . ILE A 1 158 ? 1.540 5.027 12.807 1.00 95.44 158 ILE A C 1
ATOM 1218 O O . ILE A 1 158 ? 0.573 4.426 13.270 1.00 95.44 158 ILE A O 1
ATOM 1222 N N . ARG A 1 159 ? 2.754 4.925 13.362 1.00 96.12 159 ARG A N 1
ATOM 1223 C CA . ARG A 1 159 ? 3.044 4.093 14.538 1.00 96.12 159 ARG A CA 1
ATOM 1224 C C . ARG A 1 159 ? 2.115 4.368 15.725 1.00 96.12 159 ARG A C 1
ATOM 1226 O O . ARG A 1 159 ? 1.909 3.461 16.531 1.00 96.12 159 ARG A O 1
ATOM 1233 N N . LYS A 1 160 ? 1.585 5.587 15.858 1.00 94.31 160 LYS A N 1
ATOM 1234 C CA . LYS A 1 160 ? 0.669 5.969 16.945 1.00 94.31 160 LYS A CA 1
ATOM 1235 C C . LYS A 1 160 ? -0.730 5.376 16.775 1.00 94.31 160 LYS A C 1
ATOM 1237 O O . LYS A 1 160 ? -1.363 5.069 17.776 1.00 94.31 160 LYS A O 1
ATOM 1242 N N . ASP A 1 161 ? -1.151 5.162 15.532 1.00 93.06 161 ASP A N 1
ATOM 1243 C CA . ASP A 1 161 ? -2.507 4.736 15.176 1.00 93.06 161 ASP A CA 1
ATOM 1244 C C . ASP A 1 161 ? -2.565 3.263 14.724 1.00 93.06 161 ASP A C 1
ATOM 1246 O O . ASP A 1 161 ? -3.637 2.758 14.412 1.00 93.06 161 ASP A O 1
ATOM 1250 N N . VAL A 1 162 ? -1.424 2.559 14.674 1.00 93.69 162 VAL A N 1
ATOM 1251 C CA . VAL A 1 162 ? -1.315 1.224 14.053 1.00 93.69 162 VAL A CA 1
ATOM 1252 C C . VAL A 1 162 ? -2.226 0.170 14.686 1.00 93.69 162 VAL A C 1
ATOM 1254 O O . VAL A 1 162 ? -2.776 -0.638 13.950 1.00 93.69 162 VAL A O 1
ATOM 1257 N N . VAL A 1 163 ? -2.416 0.197 16.011 1.00 93.69 163 VAL A N 1
ATOM 1258 C CA . VAL A 1 163 ? -3.307 -0.744 16.716 1.00 93.69 163 VAL A CA 1
ATOM 1259 C C . VAL A 1 163 ? -4.757 -0.470 16.315 1.00 93.69 163 VAL A C 1
ATOM 1261 O O . VAL A 1 163 ? -5.405 -1.331 15.739 1.00 93.69 163 VAL A O 1
ATOM 1264 N N . SER A 1 164 ? -5.213 0.779 16.438 1.00 93.62 164 SER A N 1
ATOM 1265 C CA . SER A 1 164 ? -6.561 1.176 16.016 1.00 93.62 164 SER A CA 1
ATOM 1266 C C . SER A 1 164 ? -6.836 0.919 14.528 1.00 93.62 164 SER A C 1
ATOM 1268 O O . SER A 1 164 ? -7.972 0.665 14.141 1.00 93.62 164 SER A O 1
ATOM 1270 N N . LEU A 1 165 ? -5.809 1.005 13.675 1.00 94.94 165 LEU A N 1
ATOM 1271 C CA . LEU A 1 165 ? -5.912 0.709 12.246 1.00 94.94 165 LEU A CA 1
ATOM 1272 C C . LEU A 1 165 ? -6.121 -0.778 11.960 1.00 94.94 165 LEU A C 1
ATOM 1274 O O . LEU A 1 165 ? -6.880 -1.099 11.048 1.00 94.94 165 LEU A O 1
ATOM 1278 N N . VAL A 1 166 ? -5.453 -1.669 12.699 1.00 94.81 166 VAL A N 1
ATOM 1279 C CA . VAL A 1 166 ? -5.666 -3.116 12.542 1.00 94.81 166 VAL A CA 1
ATOM 1280 C C . VAL A 1 166 ? -6.965 -3.562 13.208 1.00 94.81 166 VAL A C 1
ATOM 1282 O O . VAL A 1 166 ? -7.677 -4.377 12.628 1.00 94.81 166 VAL A O 1
ATOM 1285 N N . ASP A 1 167 ? -7.334 -2.953 14.338 1.00 93.19 167 ASP A N 1
ATOM 1286 C CA . ASP A 1 167 ? -8.613 -3.198 15.013 1.00 93.19 167 ASP A CA 1
ATOM 1287 C C . ASP A 1 167 ? -9.802 -2.790 14.132 1.00 93.19 167 ASP A C 1
ATOM 1289 O O . ASP A 1 167 ? -10.852 -3.424 14.164 1.00 93.19 167 ASP A O 1
ATOM 1293 N N . ALA A 1 168 ? -9.639 -1.773 13.276 1.00 94.00 168 ALA A N 1
ATOM 1294 C CA . ALA A 1 168 ? -10.671 -1.340 12.333 1.00 94.00 168 ALA A CA 1
ATOM 1295 C C . ALA A 1 168 ? -11.033 -2.392 11.265 1.00 94.00 168 ALA A C 1
ATOM 1297 O O . ALA A 1 168 ? -12.035 -2.217 10.569 1.00 94.00 168 ALA A O 1
ATOM 1298 N N . PHE A 1 169 ? -10.251 -3.469 11.114 1.00 92.81 169 PHE A N 1
ATOM 1299 C CA . PHE A 1 169 ? -10.667 -4.619 10.307 1.00 92.81 169 PHE A CA 1
ATOM 1300 C C . PHE A 1 169 ? -11.765 -5.457 10.969 1.00 92.81 169 PHE A C 1
ATOM 1302 O O . PHE A 1 169 ? -12.412 -6.230 10.265 1.00 92.81 169 PHE A O 1
ATOM 1309 N N . ASP A 1 170 ? -11.992 -5.275 12.273 1.00 92.44 170 ASP A N 1
ATOM 1310 C CA . ASP A 1 170 ? -13.076 -5.897 13.039 1.00 92.44 170 ASP A CA 1
ATOM 1311 C C . ASP A 1 170 ? -13.069 -7.435 12.937 1.00 92.44 170 ASP A C 1
ATOM 1313 O O . ASP A 1 170 ? -14.104 -8.092 12.815 1.00 92.44 170 ASP A O 1
ATOM 1317 N N . TYR A 1 171 ? -11.866 -8.023 12.934 1.00 91.44 171 TYR A N 1
ATOM 1318 C CA . TYR A 1 171 ? -11.698 -9.472 12.983 1.00 91.44 171 TYR A CA 1
ATOM 1319 C C . TYR A 1 171 ? -11.855 -9.975 14.414 1.00 91.44 171 TYR A C 1
ATOM 1321 O O . TYR A 1 171 ? -11.169 -9.513 15.322 1.00 91.44 171 TYR A O 1
ATOM 1329 N N . ALA A 1 172 ? -12.708 -10.978 14.602 1.00 90.00 172 ALA A N 1
ATOM 1330 C CA . ALA A 1 172 ? -12.825 -11.661 15.882 1.00 90.00 172 ALA A CA 1
ATOM 1331 C C . ALA A 1 172 ? -11.639 -12.615 16.111 1.00 90.00 172 ALA A C 1
ATOM 1333 O O . ALA A 1 172 ? -11.134 -13.226 15.163 1.00 90.00 172 ALA A O 1
ATOM 1334 N N . ASP A 1 173 ? -11.252 -12.838 17.370 1.00 88.88 173 ASP A N 1
ATOM 1335 C CA . ASP A 1 173 ? -10.144 -13.740 17.728 1.00 88.88 173 ASP A CA 1
ATOM 1336 C C . ASP A 1 173 ? -10.347 -15.167 17.183 1.00 88.88 173 ASP A C 1
ATOM 1338 O O . ASP A 1 173 ? -9.396 -15.812 16.738 1.00 88.88 173 ASP A O 1
ATOM 1342 N N . GLN A 1 174 ? -11.598 -15.647 17.114 1.00 89.19 174 GLN A N 1
ATOM 1343 C CA . GLN A 1 174 ? -11.916 -16.958 16.528 1.00 89.19 174 GLN A CA 1
ATOM 1344 C C . GLN A 1 174 ? -11.665 -17.018 15.014 1.00 89.19 174 GLN A C 1
ATOM 1346 O O . GLN A 1 174 ? -11.507 -18.106 14.468 1.00 89.19 174 GLN A O 1
ATOM 1351 N N . GLN A 1 175 ? -11.666 -15.875 14.325 1.00 87.75 175 GLN A N 1
ATOM 1352 C CA . GLN A 1 175 ? -11.330 -15.778 12.903 1.00 87.75 175 GLN A CA 1
ATOM 1353 C C . GLN A 1 175 ? -9.822 -15.620 12.700 1.00 87.75 175 GLN A C 1
ATOM 1355 O O . GLN A 1 175 ? -9.282 -16.172 11.744 1.00 87.75 175 GLN A O 1
ATOM 1360 N N . LEU A 1 176 ? -9.151 -14.880 13.592 1.00 88.50 176 LEU A N 1
ATOM 1361 C CA . LEU A 1 176 ? -7.702 -14.674 13.548 1.00 88.50 176 LEU A CA 1
ATOM 1362 C C . LEU A 1 176 ? -6.925 -15.949 13.882 1.00 88.50 176 LEU A C 1
ATOM 1364 O O . LEU A 1 176 ? -5.844 -16.144 13.328 1.00 88.50 176 LEU A O 1
ATOM 1368 N N . LEU A 1 177 ? -7.463 -16.799 14.771 1.00 87.94 177 LEU A N 1
ATOM 1369 C CA . LEU A 1 177 ? -6.838 -18.050 15.228 1.00 87.94 177 LEU A CA 1
ATOM 1370 C C . LEU A 1 177 ? -5.352 -17.865 15.579 1.00 87.94 177 LEU A C 1
ATOM 1372 O O . LEU A 1 177 ? -4.498 -18.678 15.227 1.00 87.94 177 LEU A O 1
ATOM 1376 N N . SER A 1 178 ? -5.041 -16.755 16.248 1.00 89.69 178 SER A N 1
ATOM 1377 C CA . SER A 1 178 ? -3.675 -16.332 16.532 1.00 89.69 178 SER A CA 1
ATOM 1378 C C . SER A 1 178 ? -3.553 -15.895 17.982 1.00 89.69 178 SER A C 1
ATOM 1380 O O . SER A 1 178 ? -4.088 -14.860 18.367 1.00 89.69 178 SER A O 1
ATOM 1382 N N . ALA A 1 179 ? -2.785 -16.647 18.771 1.00 87.06 179 ALA A N 1
ATOM 1383 C CA . ALA A 1 179 ? -2.481 -16.284 20.154 1.00 87.06 179 ALA A CA 1
ATOM 1384 C C . ALA A 1 179 ? -1.671 -14.976 20.261 1.00 87.06 179 ALA A C 1
ATOM 1386 O O . ALA A 1 179 ? -1.787 -14.259 21.246 1.00 87.06 179 ALA A O 1
ATOM 1387 N N . ILE A 1 180 ? -0.863 -14.641 19.244 1.00 90.25 180 ILE A N 1
ATOM 1388 C CA . ILE A 1 180 ? -0.063 -13.399 19.206 1.00 90.25 180 ILE A CA 1
ATOM 1389 C C . ILE A 1 180 ? -0.914 -12.196 18.779 1.00 90.25 180 ILE A C 1
ATOM 1391 O O . ILE A 1 180 ? -0.615 -11.063 19.146 1.00 90.25 180 ILE A O 1
ATOM 1395 N N . GLY A 1 181 ? -1.956 -12.440 17.985 1.00 89.31 181 GLY A N 1
ATOM 1396 C CA . GLY A 1 181 ? -2.869 -11.418 17.483 1.00 89.31 181 GLY A CA 1
ATOM 1397 C C . GLY A 1 181 ? -4.148 -11.281 18.300 1.00 89.31 181 GLY A C 1
ATOM 1398 O O . GLY A 1 181 ? -5.108 -10.749 17.756 1.00 89.31 181 GLY A O 1
ATOM 1399 N N . SER A 1 182 ? -4.189 -11.795 19.536 1.00 89.81 182 SER A N 1
ATOM 1400 C CA . SER A 1 182 ? -5.389 -11.712 20.369 1.00 89.81 182 SER A CA 1
ATOM 1401 C C . SER A 1 182 ? -5.712 -10.261 20.711 1.00 89.81 182 SER A C 1
ATOM 1403 O O . SER A 1 182 ? -4.822 -9.471 21.044 1.00 89.81 182 SER A O 1
ATOM 1405 N N . TYR A 1 183 ? -6.996 -9.914 20.653 1.00 90.06 183 TYR A N 1
ATOM 1406 C CA . TYR A 1 183 ? -7.467 -8.554 20.906 1.00 90.06 183 TYR A CA 1
ATOM 1407 C C . TYR A 1 183 ? -7.105 -8.045 22.315 1.00 90.06 183 TYR A C 1
ATOM 1409 O O . TYR A 1 183 ? -6.819 -6.865 22.515 1.00 90.06 183 TYR A O 1
ATOM 1417 N N . ASP A 1 184 ? -7.077 -8.940 23.305 1.00 90.25 184 ASP A N 1
ATOM 1418 C CA . ASP A 1 184 ? -6.744 -8.624 24.699 1.00 90.25 184 ASP A CA 1
ATOM 1419 C C . ASP A 1 184 ? -5.242 -8.395 24.961 1.00 90.25 184 ASP A C 1
ATOM 1421 O O . ASP A 1 184 ? -4.861 -7.940 26.043 1.00 90.25 184 ASP A O 1
ATOM 1425 N N . GLY A 1 185 ? -4.380 -8.712 23.990 1.00 90.00 185 GLY A N 1
ATOM 1426 C CA . GLY A 1 185 ? -2.928 -8.636 24.117 1.00 90.00 185 GLY A CA 1
ATOM 1427 C C . GLY A 1 185 ? -2.310 -9.640 25.101 1.00 90.00 185 GLY A C 1
ATOM 1428 O O . GLY A 1 185 ? -1.119 -9.525 25.405 1.00 90.00 185 GLY A O 1
ATOM 1429 N N . ASN A 1 186 ? -3.058 -10.632 25.602 1.00 90.56 186 ASN A N 1
ATOM 1430 C CA . ASN A 1 186 ? -2.582 -11.615 26.583 1.00 90.56 186 ASN A CA 1
ATOM 1431 C C . ASN A 1 186 ? -1.844 -12.800 25.930 1.00 90.56 186 ASN A C 1
ATOM 1433 O O . ASN A 1 186 ? -2.124 -13.976 26.168 1.00 90.56 186 ASN A O 1
ATOM 1437 N N . VAL A 1 187 ? -0.856 -12.472 25.099 1.00 91.19 1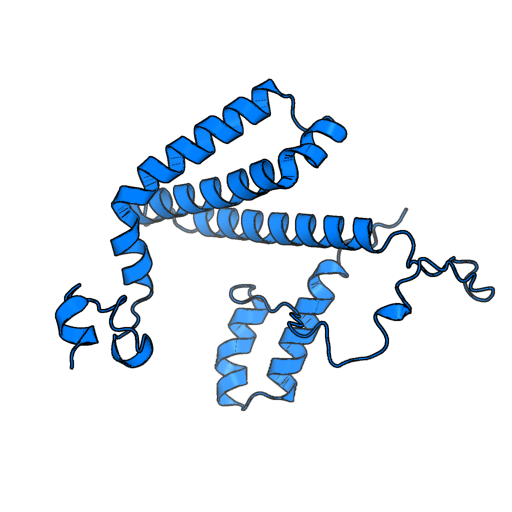87 VAL A N 1
ATOM 1438 C CA . VAL A 1 187 ? -0.177 -13.416 24.201 1.00 91.19 187 VAL A CA 1
ATOM 1439 C C . VAL A 1 187 ? 0.430 -14.615 24.931 1.00 91.19 187 VAL A C 1
ATOM 1441 O O . VAL A 1 187 ? 0.284 -15.752 24.492 1.00 91.19 187 VAL A O 1
ATOM 1444 N N . TYR A 1 188 ? 1.130 -14.386 26.045 1.00 90.31 188 TYR A N 1
ATOM 1445 C CA . TYR A 1 188 ? 1.868 -15.453 26.729 1.00 90.31 188 TYR A CA 1
ATOM 1446 C C . TYR A 1 188 ? 0.959 -16.484 27.389 1.00 90.31 188 TYR A C 1
ATOM 1448 O O . TYR A 1 188 ? 1.309 -17.657 27.424 1.00 90.31 188 TYR A O 1
ATOM 1456 N N . HIS A 1 189 ? -0.188 -16.053 27.908 1.00 89.12 189 HIS A N 1
ATOM 1457 C CA . HIS A 1 189 ? -1.174 -16.967 28.465 1.00 89.12 189 HIS A CA 1
ATOM 1458 C C . HIS A 1 189 ? -1.808 -17.804 27.351 1.00 89.12 189 HIS A C 1
ATOM 1460 O O . HIS A 1 189 ? -1.767 -19.027 27.416 1.00 89.12 189 HIS A O 1
ATOM 1466 N N . ASN A 1 190 ? -2.252 -17.142 26.278 1.00 86.88 190 ASN A N 1
ATOM 1467 C CA . ASN A 1 190 ? -2.916 -17.770 25.133 1.00 86.88 190 ASN A CA 1
ATOM 1468 C C . ASN A 1 190 ? -2.006 -18.728 24.340 1.00 86.88 190 ASN A C 1
ATOM 1470 O O . ASN A 1 190 ? -2.499 -19.552 23.581 1.00 86.88 190 ASN A O 1
ATOM 1474 N N . LEU A 1 191 ? -0.679 -18.602 24.463 1.00 85.94 191 LEU A N 1
ATOM 1475 C CA . LEU A 1 191 ? 0.294 -19.524 23.861 1.00 85.94 191 LEU A CA 1
ATOM 1476 C C . LEU A 1 191 ? 0.550 -20.786 24.697 1.00 85.94 191 LEU A C 1
ATOM 1478 O O . LEU A 1 191 ? 1.121 -21.742 24.173 1.00 85.94 191 LEU A O 1
ATOM 1482 N N . LEU A 1 192 ? 0.246 -20.752 25.995 1.00 85.38 192 LEU A N 1
ATOM 1483 C CA . LEU A 1 192 ? 0.543 -21.837 26.933 1.00 85.38 192 LEU A CA 1
ATOM 1484 C C . LEU A 1 192 ? -0.664 -22.747 27.205 1.00 85.38 192 LEU A C 1
ATOM 1486 O O . LEU A 1 192 ? -0.455 -23.855 27.701 1.00 85.38 192 LEU A O 1
ATOM 1490 N N . GLU A 1 193 ? -1.879 -22.285 26.906 1.00 68.38 193 GLU A N 1
ATOM 1491 C CA . GLU A 1 193 ? -3.117 -23.084 26.911 1.00 68.38 193 GLU A CA 1
ATOM 1492 C C . GLU A 1 193 ? -3.339 -23.813 25.578 1.00 68.38 193 GLU A C 1
ATOM 1494 O O . GLU A 1 193 ? -3.792 -24.981 25.629 1.00 68.38 193 GLU A O 1
#

=== Feature glossary ===
The record interleaves many kinds of information about one protein. Here is each kind framed as the question it answers.

Q: Are the domains correctly placed relative to each other?
A: Predicted aligned error is AlphaFold's pairwise confidence. Unlike pLDDT (per-residue), PAE is per-residue-pair and captures whether two parts of the structure are correctly placed relative to each other. Units are ångströms of expected positional error.

Q: Which residues are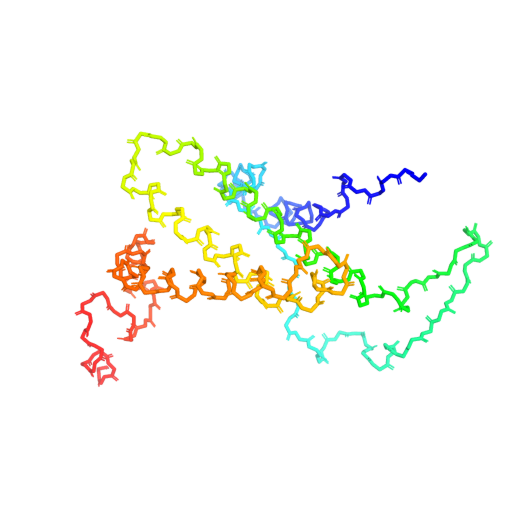 in helices, strands, or loops?
A: Eight-state secondary structure (DSSP): H is the canonical α-helix, G the tighter 3₁₀-helix, I the wider π-helix; E/B are β-structure, T and S are turns and bends, and '-' is everything else. DSSP derives these from the pattern of main-chain N–H···O=C hydrogen bonds, not from the sequence.

Q: What if only a Cα trace is available?
A: P-SEA three-state annotation labels each residue as helix, strand, or coil based purely on the geometry of the Cα trace. It serves as a fallback when the full backbone (and thus DSSP) is unavailable.

Q: What are the backbone torsion angles?
A: φ (phi) and ψ (psi) are the two rotatable backbone dihedrals per residue: φ is the C(i-1)–N–Cα–C torsion, ψ is the N–Cα–C–N(i+1) torsion, both in degrees on (−180°, 180°]. α-helical residues cluster near (−60°, −45°); β-strand residues near (−120°, +130°). A Ramachandran plot is simply a scatter of (φ, ψ) for every residue.

Q: What known structures does this most resemble?
A: Structural nearest neighbors (via Foldseek easy-search vs the PDB). Reported per hit: target PDB id, E-value, and alignment TM-score. A TM-score above ~0.5 is the conventional threshold for 'same fold'.

Q: What family and function is it annotated with?
A: Database cross-references. InterPro integrates a dozen domain/family signature databases into unified entries with residue-range hits. GO terms attach function/process/location labels with evidence codes. CATH codes position the fold in a four-level structural taxonomy. Organism is the NCBI-taxonomy species name.

Q: Which residues are buried vs exposed?
A: Solvent accessibility: the surface area of each residue that a 1.4 Å water probe can touch, in Å². When only backbone atoms are present the absolute values are lower than full-atom SASA (side chains contribute most of the area) and are flagged as backbone-only.

Q: What do the diagnostic plots show?
A: Three diagnostic plots accompany the record. The Cα contact map visualizes the tertiary structure as a 2D adjacency matrix (8 Å cutoff, sequence-local contacts suppressed). The Ramachandran plot shows the distribution of backbone (φ, ψ) torsions, with points in the α and β basins reflecting secondary structure content. The PAE plot shows AlphaFold's inter-residue confidence as a color matrix.

Q: What is the amino-acid chain?
A: The amino-acid sequence is the protein's primary structure: the linear order of residues from the N-terminus to the C-terminus, written in one-letter code. Everything else here — the 3D coordinates, the secondary structure, the domain annotations — is ultimately a consequence of this string.

Q: What do the rendered images show?
A: The six renders are orthographic views along the three Cartesian axes in both directions. Representation (cartoon, sticks, or surface) and color scheme (sequence-rainbow or by-chain) vary across proteins so the training set covers all the common visualization conventions.

Q: Where is each backbone atom in 3D?
A: The mmCIF table is the protein's shape written out atom by atom. For each backbone N, Cα, C, and carbonyl O, it records an (x, y, z) coordinate triple in Å plus the residue type, chain letter, and residue number.

Q: How mobile is each atom in the crystal?
A: For experimental (PDB) structures, the B-factor (temperature factor) quantifies the positional spread of each atom in the crystal — a combination of thermal vibration and static disorder — in units of Å². High B-factors mark flexible loops or poorly resolved regions; low B-factors mark the rigid, well-ordered core.

Q: How big and how compact is the whole molecule?
A: Three whole-structure scalars: the radius of gyration (RMS distance of Cα from centroid, in Å), the count of Cα–Cα contacts (pairs closer than 8 Å and separated by more than four residues in sequence — i.e. tertiary, not local, contacts), and the bounding-box dimensions. Together they distinguish compact globular folds from extended fibres or disordered chains.

Q: What does the local fold look like, residue by residue?
A: A 3Di character summarizes, for each residue, the relative orientation of the Cα frame of its nearest spatial neighbor. Because it encodes fold topology rather than chemistry, 3Di alignments detect remote structural similarity that sequence alignment misses.

Q: How confident is the AlphaFold model at each residue?
A: For AlphaFold models, the B-factor field carries pLDDT — the model's own estimate of local accuracy on a 0–100 scale. Regions with pLDDT<50 should be treated as essentially unmodeled; they often correspond to intrinsically disordered segments.